Protein AF-A0A920AMY2-F1 (afdb_monomer_lite)

pLDDT: mean 94.65, std 5.07, range [57.0, 98.44]

Secondary structure (DSSP, 8-state):
-EEEEEEEEEE-HHHHHSSS-HHHHHTT--HHHHHHHHTTS-EEEEE-TTSS--TT-EE-HHHHHHHHHHH-TTSSEEE-HHHHHHHHHHT--HHHHHHHHHHHHHH---HHHHHHHHHHHHHHHHHHHHT--GGGGEEEEEEE--GGGSPPEEETTTEEE--HHHHHHHHHHHHHHHHHHHTT-

Radius of gyration: 20.75 Å; chains: 1; bounding box: 58×44×45 Å

Foldseek 3Di:
DDKDQFLDKAFQVCCLPPVVRVLCLQLVHHSVLVVCQQVVQWKAFCFQAPHPDDHRDTDGPVRLVVCCVVQNPPRTDIHGHLVSSLSSQVPDPLVVLLVVLVVCLVPDPDPVVNVSSVVSNVSSVVCVVVVPGRSVSIDSMGDDDDCVVWDWDADPPRDTDGDPSVVVVVVSNVVRVVSCVVVVD

Structure (mmCIF, N/CA/C/O backbone):
data_AF-A0A920AMY2-F1
#
_entry.id   AF-A0A920AMY2-F1
#
loop_
_atom_site.group_PDB
_atom_site.id
_atom_site.type_symbol
_atom_site.label_atom_id
_atom_site.label_alt_id
_atom_site.label_comp_id
_atom_site.label_asym_id
_atom_site.label_entity_id
_atom_site.label_seq_id
_atom_site.pdbx_PDB_ins_code
_atom_site.Cartn_x
_atom_site.Cartn_y
_atom_site.Cartn_z
_atom_site.occupancy
_atom_site.B_iso_or_equiv
_atom_site.auth_seq_id
_atom_site.auth_comp_id
_atom_site.auth_asym_id
_atom_site.auth_atom_id
_atom_site.pdbx_PDB_model_num
ATOM 1 N N . MET A 1 1 ? 7.035 0.157 -25.353 1.00 80.81 1 MET A N 1
ATOM 2 C CA . MET A 1 1 ? 8.044 -0.155 -24.310 1.00 80.81 1 MET A CA 1
ATOM 3 C C . MET A 1 1 ? 7.655 -1.470 -23.649 1.00 80.81 1 MET A C 1
ATOM 5 O O . MET A 1 1 ? 6.469 -1.779 -23.639 1.00 80.81 1 MET A O 1
ATOM 9 N N . GLY A 1 2 ? 8.614 -2.264 -23.168 1.00 93.81 2 GLY A N 1
ATOM 10 C CA . GLY A 1 2 ? 8.305 -3.523 -22.477 1.00 93.81 2 GLY A CA 1
ATOM 11 C C . GLY A 1 2 ? 7.732 -3.280 -21.079 1.00 93.81 2 GLY A C 1
ATOM 12 O O . GLY A 1 2 ? 7.870 -2.184 -20.538 1.00 93.81 2 GLY A O 1
ATOM 13 N N . HIS A 1 3 ? 7.112 -4.295 -20.484 1.00 96.56 3 HIS A N 1
ATOM 14 C CA . HIS A 1 3 ? 6.632 -4.253 -19.102 1.00 96.56 3 HIS A CA 1
ATOM 15 C C . HIS A 1 3 ? 6.754 -5.630 -18.436 1.00 96.56 3 HIS A C 1
ATOM 17 O O . HIS A 1 3 ? 6.912 -6.645 -19.113 1.00 96.56 3 HIS A O 1
ATOM 23 N N . ILE A 1 4 ? 6.693 -5.653 -17.106 1.00 97.12 4 ILE A N 1
ATOM 24 C CA . ILE A 1 4 ? 6.678 -6.857 -16.274 1.00 97.12 4 ILE A CA 1
ATOM 25 C C . ILE A 1 4 ? 5.349 -6.881 -15.522 1.00 97.12 4 ILE A C 1
ATOM 27 O O . ILE A 1 4 ? 5.104 -6.010 -14.690 1.00 97.12 4 ILE A O 1
ATOM 31 N N . ASN A 1 5 ? 4.519 -7.892 -15.786 1.00 97.12 5 ASN A N 1
ATOM 32 C CA . ASN A 1 5 ? 3.320 -8.165 -14.989 1.00 97.12 5 ASN A CA 1
ATOM 33 C C . ASN A 1 5 ? 3.735 -8.784 -13.656 1.00 97.12 5 ASN A C 1
ATOM 35 O O . ASN A 1 5 ? 4.286 -9.898 -13.641 1.00 97.12 5 ASN A O 1
ATOM 39 N N . LEU A 1 6 ? 3.499 -8.058 -12.565 1.00 97.00 6 LEU A N 1
ATOM 40 C CA . LEU A 1 6 ? 3.860 -8.505 -11.228 1.00 97.00 6 LEU A CA 1
ATOM 41 C C . LEU A 1 6 ? 2.922 -9.629 -10.772 1.00 97.00 6 LEU A C 1
ATOM 43 O O . LEU A 1 6 ? 1.747 -9.650 -11.116 1.00 97.00 6 LEU A O 1
ATOM 47 N N . ALA A 1 7 ? 3.469 -10.584 -10.028 1.00 96.50 7 ALA A N 1
ATOM 48 C CA . ALA A 1 7 ? 2.734 -11.706 -9.451 1.00 96.50 7 ALA A CA 1
ATOM 49 C C . ALA A 1 7 ? 1.850 -11.273 -8.274 1.00 96.50 7 ALA A C 1
ATOM 51 O O . ALA A 1 7 ? 0.839 -11.900 -8.001 1.00 96.50 7 ALA A O 1
ATOM 52 N N . THR A 1 8 ? 2.253 -10.203 -7.592 1.00 95.88 8 THR A N 1
ATOM 53 C CA . THR A 1 8 ? 1.520 -9.546 -6.510 1.00 95.88 8 THR A CA 1
ATOM 54 C C . THR A 1 8 ? 1.733 -8.031 -6.643 1.00 95.88 8 THR A C 1
ATOM 56 O O . THR A 1 8 ? 2.790 -7.615 -7.143 1.00 95.88 8 THR A O 1
ATOM 59 N N . PRO A 1 9 ? 0.761 -7.187 -6.262 1.00 97.56 9 PRO A N 1
ATOM 60 C CA . PRO A 1 9 ? 0.934 -5.742 -6.213 1.00 97.56 9 PRO A CA 1
ATOM 61 C C . PRO A 1 9 ? 2.117 -5.319 -5.328 1.00 97.56 9 PRO A C 1
ATOM 63 O O . PRO A 1 9 ? 2.460 -5.976 -4.350 1.00 97.56 9 PRO A O 1
ATOM 66 N N . VAL A 1 10 ? 2.750 -4.190 -5.651 1.00 97.94 10 VAL A N 1
ATOM 67 C CA . VAL A 1 10 ? 3.875 -3.634 -4.884 1.00 97.94 10 VAL A CA 1
ATOM 68 C C . VAL A 1 10 ? 3.685 -2.134 -4.698 1.00 97.94 10 VAL A C 1
ATOM 70 O O . VAL A 1 10 ? 3.481 -1.400 -5.664 1.00 97.94 10 VAL A O 1
ATOM 73 N N . ALA A 1 11 ? 3.794 -1.651 -3.459 1.00 98.19 11 ALA A N 1
ATOM 74 C CA . ALA A 1 11 ? 3.719 -0.223 -3.170 1.00 98.19 11 ALA A CA 1
ATOM 75 C C . ALA A 1 11 ? 4.869 0.542 -3.839 1.00 98.19 11 ALA A C 1
ATOM 77 O O . ALA A 1 11 ? 6.043 0.180 -3.711 1.00 98.19 11 ALA A O 1
ATOM 78 N N . HIS A 1 12 ? 4.552 1.637 -4.527 1.00 98.12 12 HIS A N 1
ATOM 79 C CA . HIS A 1 12 ? 5.583 2.475 -5.117 1.00 98.12 12 HIS A CA 1
ATOM 80 C C . HIS A 1 12 ? 6.339 3.237 -4.018 1.00 98.12 12 HIS A C 1
ATOM 82 O O . HIS A 1 12 ? 5.768 4.036 -3.269 1.00 98.12 12 HIS A O 1
ATOM 88 N N . ILE A 1 13 ? 7.657 3.030 -3.953 1.00 97.44 13 ILE A N 1
ATOM 89 C CA . ILE A 1 13 ? 8.491 3.479 -2.830 1.00 97.44 13 ILE A CA 1
ATOM 90 C C . ILE A 1 13 ? 8.443 4.993 -2.589 1.00 97.44 13 ILE A C 1
ATOM 92 O O . ILE A 1 13 ? 8.472 5.421 -1.439 1.00 97.44 13 ILE A O 1
ATOM 96 N N . TRP A 1 14 ? 8.315 5.814 -3.638 1.00 97.81 14 TRP A N 1
ATOM 97 C CA . TRP A 1 14 ? 8.215 7.271 -3.477 1.00 97.81 14 TRP A CA 1
ATOM 98 C C . TRP A 1 14 ? 6.932 7.695 -2.757 1.00 97.81 14 TRP A C 1
ATOM 100 O O . TRP A 1 14 ? 6.992 8.513 -1.849 1.00 97.81 14 TRP A O 1
ATOM 110 N N . PHE A 1 15 ? 5.779 7.100 -3.070 1.00 97.81 15 PHE A N 1
ATOM 111 C CA . PHE A 1 15 ? 4.534 7.452 -2.381 1.00 97.81 15 PHE A CA 1
ATOM 112 C C . PHE A 1 15 ? 4.493 6.935 -0.940 1.00 97.81 15 PHE A C 1
ATOM 114 O O . PHE A 1 15 ? 3.794 7.515 -0.108 1.00 97.81 15 PHE A O 1
ATOM 121 N N . LEU A 1 16 ? 5.272 5.888 -0.641 1.00 97.12 16 LEU A N 1
ATOM 122 C CA . LEU A 1 16 ? 5.429 5.343 0.702 1.00 97.12 16 LEU A CA 1
ATOM 123 C C . LEU A 1 16 ? 6.401 6.160 1.567 1.00 97.12 16 LEU A C 1
ATOM 125 O O . LEU A 1 16 ? 6.027 6.560 2.664 1.00 97.12 16 LEU A O 1
ATOM 129 N N . LYS A 1 17 ? 7.637 6.386 1.104 1.00 94.38 17 LYS A N 1
ATOM 130 C CA . LYS A 1 17 ? 8.745 6.912 1.926 1.00 94.38 17 LYS A CA 1
ATOM 131 C C . LYS A 1 17 ? 8.933 8.428 1.846 1.00 94.38 17 LYS A C 1
ATOM 133 O O . LYS A 1 17 ? 9.635 8.973 2.695 1.00 94.38 17 LYS A O 1
ATOM 138 N N . SER A 1 18 ? 8.350 9.122 0.863 1.00 93.25 18 SER A N 1
ATOM 139 C CA . SER A 1 18 ? 8.349 10.592 0.875 1.00 93.25 18 SER A CA 1
ATOM 140 C C . SER A 1 18 ? 7.640 11.111 2.127 1.00 93.25 18 SER A C 1
ATOM 142 O O . SER A 1 18 ? 6.703 10.482 2.608 1.00 93.25 18 SER A O 1
ATOM 144 N N . LEU A 1 19 ? 8.085 12.251 2.663 1.00 91.94 19 LEU A N 1
ATOM 145 C CA . LEU A 1 19 ? 7.480 12.873 3.840 1.00 91.94 19 LEU A CA 1
ATOM 146 C C . LEU A 1 19 ? 6.715 14.147 3.437 1.00 91.94 19 LEU A C 1
ATOM 148 O O . LEU A 1 19 ? 7.322 15.047 2.859 1.00 91.94 19 LEU A O 1
ATOM 152 N N . PRO A 1 20 ? 5.410 14.253 3.752 1.00 92.38 20 PRO A N 1
ATOM 153 C CA . PRO A 1 20 ? 4.569 13.204 4.331 1.00 92.38 20 PRO A CA 1
ATOM 154 C C . PRO A 1 20 ? 4.275 12.072 3.327 1.00 92.38 20 PRO A C 1
ATOM 156 O O . PRO A 1 20 ? 4.211 12.301 2.118 1.00 92.38 20 PRO A O 1
ATOM 159 N N . SER A 1 21 ? 4.070 10.856 3.842 1.00 97.38 21 SER A N 1
ATOM 160 C CA . SER A 1 21 ? 3.747 9.682 3.019 1.00 97.38 21 SER A CA 1
ATOM 161 C C . SER A 1 21 ? 2.361 9.840 2.410 1.00 97.38 21 SER A C 1
ATOM 163 O O . SER A 1 21 ? 1.381 9.991 3.142 1.00 97.38 21 SER A O 1
ATOM 165 N N . ARG A 1 22 ? 2.263 9.802 1.076 1.00 97.62 22 ARG A N 1
ATOM 166 C CA . ARG A 1 22 ? 0.979 9.968 0.377 1.00 97.62 22 ARG A CA 1
ATOM 167 C C . ARG A 1 22 ? 0.067 8.769 0.598 1.00 97.62 22 ARG A C 1
ATOM 169 O O . ARG A 1 22 ? -1.123 8.964 0.811 1.00 97.62 22 ARG A O 1
ATOM 176 N N . ILE A 1 23 ? 0.630 7.557 0.617 1.00 98.06 23 ILE A N 1
ATOM 177 C CA . ILE A 1 23 ? -0.133 6.336 0.911 1.00 98.06 23 ILE A CA 1
ATOM 178 C C . ILE A 1 23 ? -0.703 6.419 2.327 1.00 98.06 23 ILE A C 1
ATOM 180 O O . ILE A 1 23 ? -1.911 6.295 2.495 1.00 98.06 23 ILE A O 1
ATOM 184 N N . ALA A 1 24 ? 0.138 6.704 3.328 1.00 97.31 24 ALA A N 1
ATOM 185 C CA . ALA A 1 24 ? -0.310 6.751 4.720 1.00 97.31 24 ALA A CA 1
ATOM 186 C C . ALA A 1 24 ? -1.339 7.862 4.974 1.00 97.31 24 ALA A C 1
ATOM 188 O O . ALA A 1 24 ? -2.314 7.642 5.687 1.00 97.31 24 ALA A O 1
ATOM 189 N N . LEU A 1 25 ? -1.165 9.034 4.349 1.00 96.62 25 LEU A N 1
ATOM 190 C CA . LEU A 1 25 ? -2.165 10.099 4.402 1.00 96.62 25 LEU A CA 1
ATOM 191 C C . LEU A 1 25 ? -3.490 9.678 3.755 1.00 96.62 25 LEU A C 1
ATOM 193 O O . LEU A 1 25 ? -4.539 9.939 4.335 1.00 96.62 25 LEU A O 1
ATOM 197 N N . ALA A 1 26 ? -3.463 9.027 2.589 1.00 96.94 26 ALA A N 1
ATOM 198 C CA . ALA A 1 26 ? -4.678 8.617 1.886 1.00 96.94 26 ALA A CA 1
ATOM 199 C C . ALA A 1 26 ? -5.528 7.649 2.729 1.00 96.94 26 ALA A C 1
ATOM 201 O O . ALA A 1 26 ? -6.721 7.896 2.918 1.00 96.94 26 ALA A O 1
ATOM 202 N N . VAL A 1 27 ? -4.900 6.624 3.319 1.00 95.81 27 VAL A N 1
ATOM 203 C CA . VAL A 1 27 ? -5.583 5.633 4.178 1.00 95.81 27 VAL A CA 1
ATOM 204 C C . VAL A 1 27 ? -5.780 6.089 5.633 1.00 95.81 27 VAL A C 1
ATOM 206 O O . VAL A 1 27 ? -6.282 5.330 6.452 1.00 95.81 27 VAL A O 1
ATOM 209 N N . ASP A 1 28 ? -5.390 7.322 5.961 1.00 94.75 28 ASP A N 1
ATOM 210 C CA . ASP A 1 28 ? -5.441 7.920 7.300 1.00 94.75 28 ASP A CA 1
ATOM 211 C C . ASP A 1 28 ? -4.747 7.114 8.419 1.00 94.75 28 ASP A C 1
ATOM 213 O O . ASP A 1 28 ? -5.222 6.997 9.549 1.00 94.75 28 ASP A O 1
ATOM 217 N N . MET A 1 29 ? -3.544 6.622 8.144 1.00 95.62 29 MET A N 1
ATOM 218 C CA . MET A 1 29 ? -2.733 5.859 9.099 1.00 95.62 29 MET A CA 1
ATOM 219 C C . MET A 1 29 ? -1.370 6.504 9.339 1.00 95.62 29 MET A C 1
ATOM 221 O O . MET A 1 29 ? -0.909 7.362 8.580 1.00 95.62 29 MET A O 1
ATOM 225 N N . LYS A 1 30 ? -0.671 6.081 10.397 1.00 95.50 30 LYS A N 1
ATOM 226 C CA . LYS A 1 30 ? 0.744 6.442 10.552 1.00 95.50 30 LYS A CA 1
ATOM 227 C C . LYS A 1 30 ? 1.583 5.635 9.565 1.00 95.50 30 LYS A C 1
ATOM 229 O O . LYS A 1 30 ? 1.322 4.461 9.332 1.00 95.50 30 LYS A O 1
ATOM 234 N N . LEU A 1 31 ? 2.671 6.229 9.069 1.00 96.38 31 LEU A N 1
ATOM 235 C CA . LEU A 1 31 ? 3.601 5.545 8.158 1.00 96.38 31 LEU A CA 1
ATOM 236 C C . LEU A 1 31 ? 4.081 4.193 8.715 1.00 96.38 31 LEU A C 1
ATOM 238 O O . LEU A 1 31 ? 4.050 3.202 7.999 1.00 96.38 31 LEU A O 1
ATOM 242 N N . LYS A 1 32 ? 4.446 4.136 10.003 1.00 96.94 32 LYS A N 1
ATOM 243 C CA . LYS A 1 32 ? 4.893 2.890 10.652 1.00 96.94 32 LYS A CA 1
ATOM 244 C C . LYS A 1 32 ? 3.823 1.793 10.657 1.00 96.94 32 LYS A C 1
ATOM 246 O O . LYS A 1 32 ? 4.163 0.622 10.584 1.00 96.94 32 LYS A O 1
ATOM 251 N N . GLU A 1 33 ? 2.549 2.160 10.767 1.00 97.44 33 GLU A N 1
ATOM 252 C CA . GLU A 1 33 ? 1.438 1.199 10.757 1.00 97.44 33 GLU A CA 1
ATOM 253 C C . GLU A 1 33 ? 1.243 0.634 9.344 1.00 97.44 33 GLU A C 1
ATOM 255 O O . GLU A 1 33 ? 1.129 -0.574 9.180 1.00 97.44 33 GLU A O 1
ATOM 260 N N . VAL A 1 34 ? 1.321 1.485 8.314 1.00 97.81 34 VAL A N 1
ATOM 261 C CA . VAL A 1 34 ? 1.289 1.046 6.907 1.00 97.81 34 VAL A CA 1
ATOM 262 C C . VAL A 1 34 ? 2.484 0.151 6.571 1.00 97.81 34 VAL A C 1
ATOM 264 O O . VAL A 1 34 ? 2.330 -0.846 5.874 1.00 97.81 34 VAL A O 1
ATOM 267 N N . GLU A 1 35 ? 3.679 0.474 7.072 1.00 97.75 35 GLU A N 1
ATOM 268 C CA . GLU A 1 35 ? 4.875 -0.355 6.880 1.00 97.75 35 GLU A CA 1
ATOM 269 C C . GLU A 1 35 ? 4.711 -1.751 7.482 1.00 97.75 35 GLU A C 1
ATOM 271 O O . GLU A 1 35 ? 5.057 -2.723 6.817 1.00 97.75 35 GLU A O 1
ATOM 276 N N . ARG A 1 36 ? 4.126 -1.868 8.680 1.00 98.00 36 ARG A N 1
ATOM 277 C CA . ARG A 1 36 ? 3.830 -3.169 9.303 1.00 98.00 36 ARG A CA 1
ATOM 278 C C . ARG A 1 36 ? 2.925 -4.036 8.435 1.00 98.00 36 ARG A C 1
ATOM 280 O O . ARG A 1 36 ? 3.191 -5.222 8.278 1.00 98.00 36 ARG A O 1
ATOM 287 N N . VAL A 1 37 ? 1.906 -3.443 7.815 1.00 98.25 37 VAL A N 1
ATOM 288 C CA . VAL A 1 37 ? 1.032 -4.162 6.875 1.00 98.25 37 VAL A CA 1
ATOM 289 C C . VAL A 1 37 ? 1.802 -4.565 5.616 1.00 98.25 37 VAL A C 1
ATOM 291 O O . VAL A 1 37 ? 1.773 -5.725 5.215 1.00 98.25 37 VAL A O 1
ATOM 294 N N . LEU A 1 38 ? 2.543 -3.632 5.006 1.00 97.81 38 LEU A N 1
ATOM 295 C CA . LEU A 1 38 ? 3.295 -3.873 3.767 1.00 97.81 38 LEU A CA 1
ATOM 296 C C . LEU A 1 38 ? 4.419 -4.907 3.916 1.00 97.81 38 LEU A C 1
ATOM 298 O O . LEU A 1 38 ? 4.729 -5.603 2.949 1.00 97.81 38 LEU A O 1
ATOM 302 N N . TYR A 1 39 ? 5.040 -4.989 5.092 1.00 96.88 39 TYR A N 1
ATOM 303 C CA . TYR A 1 39 ? 6.116 -5.932 5.400 1.00 96.88 39 TYR A CA 1
ATOM 304 C C . TYR A 1 39 ? 5.626 -7.233 6.041 1.00 96.88 39 TYR A C 1
ATOM 306 O O . TYR A 1 39 ? 6.450 -8.017 6.501 1.00 96.88 39 TYR A O 1
ATOM 314 N N . PHE A 1 40 ? 4.317 -7.492 5.996 1.00 96.94 40 PHE A N 1
ATOM 315 C CA . PHE A 1 40 ? 3.703 -8.718 6.501 1.00 96.94 40 PHE A CA 1
ATOM 316 C C . PHE A 1 40 ? 3.909 -8.950 8.013 1.00 96.94 40 PHE A C 1
ATOM 318 O O . PHE A 1 40 ? 3.966 -10.089 8.461 1.00 96.94 40 PHE A O 1
ATOM 325 N N . GLU A 1 41 ? 4.009 -7.879 8.808 1.00 97.50 41 GLU A N 1
ATOM 326 C CA . GLU A 1 41 ? 4.091 -7.961 10.277 1.00 97.50 41 GLU A CA 1
ATOM 327 C C . GLU A 1 41 ? 2.706 -7.974 10.939 1.00 97.50 41 GLU A C 1
ATOM 329 O O . GLU A 1 41 ? 2.515 -8.607 11.974 1.00 97.50 41 GLU A O 1
ATOM 334 N N . ASN A 1 42 ? 1.738 -7.256 10.365 1.00 98.31 42 ASN A N 1
ATOM 335 C CA . ASN A 1 42 ? 0.380 -7.160 10.893 1.00 98.31 42 ASN A CA 1
ATOM 336 C C . ASN A 1 42 ? -0.657 -7.228 9.776 1.00 98.31 42 ASN A C 1
ATOM 338 O O . ASN A 1 42 ? -0.463 -6.669 8.697 1.00 98.31 42 ASN A O 1
ATOM 342 N N . PHE A 1 43 ? -1.797 -7.827 10.094 1.00 98.19 43 PHE A N 1
ATOM 343 C CA . PHE A 1 43 ? -3.017 -7.705 9.315 1.00 98.19 43 PHE A CA 1
ATOM 344 C C . PHE A 1 43 ? -3.696 -6.372 9.615 1.00 98.19 43 PHE A C 1
ATOM 346 O O . PHE A 1 43 ? -3.506 -5.781 10.681 1.00 98.19 43 PHE A O 1
ATOM 353 N N . ILE A 1 44 ? -4.508 -5.907 8.676 1.00 97.94 44 ILE A N 1
ATOM 354 C CA . ILE A 1 44 ? -5.343 -4.726 8.829 1.00 97.94 44 ILE A CA 1
ATOM 355 C C . ILE A 1 44 ? -6.797 -5.061 8.547 1.00 97.94 44 ILE A C 1
ATOM 357 O O . ILE A 1 44 ? -7.107 -5.669 7.527 1.00 97.94 44 ILE A O 1
ATOM 361 N N . VAL A 1 45 ? -7.689 -4.634 9.437 1.00 97.00 45 VAL A N 1
ATOM 362 C CA . VAL A 1 45 ? -9.136 -4.760 9.246 1.00 97.00 45 VAL A CA 1
ATOM 363 C C . VAL A 1 45 ? -9.582 -3.800 8.142 1.00 97.00 45 VAL A C 1
ATOM 365 O O . VAL A 1 45 ? -9.507 -2.577 8.302 1.00 97.00 45 VAL A O 1
ATOM 368 N N . ILE A 1 46 ? -10.051 -4.359 7.028 1.00 95.06 46 ILE A N 1
ATOM 369 C CA . ILE A 1 46 ? -10.558 -3.624 5.863 1.00 95.06 46 ILE A CA 1
ATOM 370 C C . ILE A 1 46 ? -12.046 -3.325 6.063 1.00 95.06 46 ILE A C 1
ATOM 372 O O . ILE A 1 46 ? -12.461 -2.165 5.973 1.00 95.06 46 ILE A O 1
ATOM 376 N N . GLU A 1 47 ? -12.821 -4.350 6.426 1.00 93.81 47 GLU A N 1
ATOM 377 C CA . GLU A 1 47 ? -14.247 -4.242 6.735 1.00 93.81 47 GLU A CA 1
ATOM 378 C C . GLU A 1 47 ? -14.548 -4.921 8.076 1.00 93.81 47 GLU A C 1
ATOM 380 O O . GLU A 1 47 ? -14.429 -6.138 8.180 1.00 93.81 47 GLU A O 1
ATOM 385 N N . PRO A 1 48 ? -14.938 -4.168 9.120 1.00 93.12 48 PRO A N 1
ATOM 386 C CA . PRO A 1 48 ? -15.180 -4.743 10.444 1.00 93.12 48 PRO A CA 1
ATOM 387 C C . PRO A 1 48 ? -16.483 -5.554 10.545 1.00 93.12 48 PRO A C 1
ATOM 389 O O . PRO A 1 48 ? -16.678 -6.261 11.531 1.00 93.12 48 PRO A O 1
ATOM 392 N N . GLY A 1 49 ? -17.390 -5.448 9.569 1.00 91.56 49 GLY A N 1
ATOM 393 C CA . GLY A 1 49 ? -18.686 -6.128 9.606 1.00 91.56 49 GLY A CA 1
ATOM 394 C C . GLY A 1 49 ? -19.512 -5.762 10.845 1.00 91.56 49 GLY A C 1
ATOM 395 O O . GLY A 1 49 ? -19.563 -4.600 11.249 1.00 91.56 49 GLY A O 1
ATOM 396 N N . LEU A 1 50 ? -20.156 -6.763 11.451 1.00 87.00 50 LEU A N 1
ATOM 397 C CA . LEU A 1 50 ? -20.937 -6.619 12.692 1.00 87.00 50 LEU A CA 1
ATOM 398 C C . LEU A 1 50 ? -20.110 -6.910 13.958 1.00 87.00 50 LEU A C 1
ATOM 400 O O . LEU A 1 50 ? -20.671 -7.100 15.037 1.00 87.00 50 LEU A O 1
ATOM 404 N N . THR A 1 51 ? -18.783 -6.964 13.834 1.00 91.38 51 THR A N 1
ATOM 405 C CA . THR A 1 51 ? -17.884 -7.235 14.962 1.00 91.38 51 THR A CA 1
ATOM 406 C C . THR A 1 51 ? -17.603 -5.971 15.784 1.00 91.38 51 THR A C 1
ATOM 408 O O . THR A 1 51 ? -17.940 -4.851 15.397 1.00 91.38 51 THR A O 1
ATOM 411 N N . GLY A 1 52 ? -16.938 -6.134 16.933 1.00 91.81 52 GLY A N 1
ATOM 412 C CA . GLY A 1 52 ? -16.422 -5.012 17.729 1.00 91.81 52 GLY A CA 1
ATOM 413 C C . GLY A 1 52 ? -15.153 -4.354 17.162 1.00 91.81 52 GLY A C 1
ATOM 414 O O . GLY A 1 52 ? -14.604 -3.450 17.798 1.00 91.81 52 GLY A O 1
ATOM 415 N N . LEU A 1 53 ? -14.656 -4.814 16.007 1.00 94.56 53 LEU A N 1
ATOM 416 C CA . LEU A 1 53 ? -13.426 -4.320 15.392 1.00 94.56 53 LEU A CA 1
ATOM 417 C C . LEU A 1 53 ? -13.621 -2.942 14.759 1.00 94.56 53 LEU A C 1
ATOM 419 O O . LEU A 1 53 ? -14.714 -2.540 14.363 1.00 94.56 53 LEU A O 1
ATOM 423 N N . LYS A 1 54 ? -12.519 -2.203 14.627 1.00 94.38 54 LYS A N 1
ATOM 424 C CA . LYS A 1 54 ? -12.503 -0.910 13.935 1.00 94.38 54 LYS A CA 1
ATOM 425 C C . LYS A 1 54 ? -11.856 -1.052 12.567 1.00 94.38 54 LYS A C 1
ATOM 427 O O . LYS A 1 54 ? -10.839 -1.724 12.420 1.00 94.38 54 LYS A O 1
ATOM 432 N N . LYS A 1 55 ? -12.393 -0.345 11.571 1.00 92.94 55 LYS A N 1
ATOM 433 C CA . LYS A 1 55 ? -11.710 -0.176 10.282 1.00 92.94 55 LYS A CA 1
ATOM 434 C C . LYS A 1 55 ? -10.301 0.391 10.515 1.00 92.94 55 LYS A C 1
ATOM 436 O O . LYS A 1 55 ? -10.120 1.261 11.368 1.00 92.94 55 LYS A O 1
ATOM 441 N N . ASN A 1 56 ? -9.321 -0.110 9.767 1.00 94.62 56 ASN A N 1
ATOM 442 C CA . ASN A 1 56 ? -7.891 0.196 9.887 1.00 94.62 56 ASN A CA 1
ATOM 443 C C . ASN A 1 56 ? -7.224 -0.274 11.197 1.00 94.62 56 ASN A C 1
ATOM 445 O O . ASN A 1 56 ? -6.083 0.103 11.472 1.00 94.62 56 ASN A O 1
ATOM 449 N N . GLN A 1 57 ? -7.900 -1.085 12.015 1.00 96.31 57 GLN A N 1
ATOM 450 C CA . GLN A 1 57 ? -7.283 -1.707 13.184 1.00 96.31 57 GLN A CA 1
ATOM 451 C C . GLN A 1 57 ? -6.224 -2.718 12.739 1.00 96.31 57 GLN A C 1
ATOM 453 O O . GLN A 1 57 ? -6.478 -3.537 11.858 1.00 96.31 57 GLN A O 1
ATOM 458 N N . LEU A 1 58 ? -5.044 -2.655 13.359 1.00 97.81 58 LEU A N 1
ATOM 459 C CA . LEU A 1 58 ? -4.005 -3.659 13.165 1.00 97.81 58 LEU A CA 1
ATOM 460 C C . LEU A 1 58 ? -4.260 -4.860 14.067 1.00 97.81 58 LEU A C 1
ATOM 462 O O . LEU A 1 58 ? -4.581 -4.679 15.241 1.00 97.81 58 LEU A O 1
ATOM 466 N N . LEU A 1 59 ? -4.064 -6.049 13.509 1.00 97.69 59 LEU A N 1
ATOM 467 C CA . LEU A 1 59 ? -4.118 -7.323 14.213 1.00 97.69 59 LEU A CA 1
ATOM 468 C C . LEU A 1 59 ? -2.798 -8.058 13.977 1.00 97.69 59 LEU A C 1
ATOM 470 O O . LEU A 1 59 ? -2.252 -8.045 12.870 1.00 97.69 59 LEU A O 1
ATOM 474 N N . ASN A 1 60 ? -2.229 -8.661 15.012 1.00 97.50 60 ASN A N 1
ATOM 475 C CA . ASN A 1 60 ? -1.206 -9.687 14.817 1.00 97.50 60 ASN A CA 1
ATOM 476 C C . ASN A 1 60 ? -1.864 -11.034 14.441 1.00 97.50 60 ASN A C 1
ATOM 478 O O . ASN A 1 60 ? -3.088 -11.140 14.369 1.00 97.50 60 ASN A O 1
ATOM 482 N N . GLU A 1 61 ? -1.052 -12.050 14.156 1.00 96.25 61 GLU A N 1
ATOM 483 C CA . GLU A 1 61 ? -1.540 -13.372 13.736 1.00 96.25 61 GLU A CA 1
ATOM 484 C C . GLU A 1 61 ? -2.411 -14.053 14.810 1.00 96.25 61 GLU A C 1
ATOM 486 O O . GLU A 1 61 ? -3.474 -14.582 14.494 1.00 96.25 61 GLU A O 1
ATOM 491 N N . GLU A 1 62 ? -2.017 -13.967 16.085 1.00 97.12 62 GLU A N 1
ATOM 492 C CA . GLU A 1 62 ? -2.766 -14.548 17.210 1.00 97.12 62 GLU A CA 1
ATOM 493 C C . GLU A 1 62 ? -4.117 -13.848 17.433 1.00 97.12 62 GLU A C 1
ATOM 495 O O . GLU A 1 62 ? -5.132 -14.494 17.686 1.00 97.12 62 GLU A O 1
ATOM 500 N N . GLU A 1 63 ? -4.144 -12.519 17.326 1.00 96.62 63 GLU A N 1
ATOM 501 C CA . GLU A 1 63 ? -5.355 -11.709 17.432 1.00 96.62 63 GLU A CA 1
ATOM 502 C C . GLU A 1 63 ? -6.313 -12.018 16.286 1.00 96.62 63 GLU A C 1
ATOM 504 O O . GLU A 1 63 ? -7.504 -12.191 16.535 1.00 96.62 63 GLU A O 1
ATOM 509 N N . LEU A 1 64 ? -5.808 -12.110 15.050 1.00 96.12 64 LEU A N 1
ATOM 510 C CA . LEU A 1 64 ? -6.626 -12.464 13.894 1.00 96.12 64 LEU A CA 1
ATOM 511 C C . LEU A 1 64 ? -7.296 -13.826 14.102 1.00 96.12 64 LEU A C 1
ATOM 513 O O . LEU A 1 64 ? -8.518 -13.900 13.998 1.00 96.12 64 LEU A O 1
ATOM 517 N N . ALA A 1 65 ? -6.519 -14.854 14.460 1.00 96.19 65 ALA A N 1
ATOM 518 C CA . ALA A 1 65 ? -7.039 -16.197 14.717 1.00 96.19 65 ALA A CA 1
ATOM 519 C C . ALA A 1 65 ? -8.111 -16.183 15.814 1.00 96.19 65 ALA A C 1
ATOM 521 O O . ALA A 1 65 ? -9.204 -16.708 15.629 1.00 96.19 65 ALA A O 1
ATOM 522 N N . LYS A 1 66 ? -7.856 -15.475 16.921 1.00 96.25 66 LYS A N 1
ATOM 523 C CA . LYS A 1 66 ? -8.828 -15.335 18.009 1.00 96.25 66 LYS A CA 1
ATOM 524 C C . LYS A 1 66 ? -10.140 -14.692 17.549 1.00 96.25 66 LYS A C 1
ATOM 526 O O . LYS A 1 66 ? -11.211 -15.158 17.926 1.00 96.25 66 LYS A O 1
ATOM 531 N N . TYR A 1 67 ? -10.074 -13.607 16.776 1.00 95.44 67 TYR A N 1
ATOM 532 C CA . TYR A 1 67 ? -11.280 -12.937 16.284 1.00 95.44 67 TYR A CA 1
ATOM 533 C C . TYR A 1 67 ? -12.031 -13.789 15.254 1.00 95.44 67 TYR A C 1
ATOM 535 O O . TYR A 1 67 ? -13.260 -13.761 15.233 1.00 95.44 67 TYR A O 1
ATOM 543 N N . GLN A 1 68 ? -11.321 -14.561 14.431 1.00 94.62 68 GLN A N 1
ATOM 544 C CA . GLN A 1 68 ? -11.931 -15.510 13.498 1.00 94.62 68 GLN A CA 1
ATOM 545 C C . GLN A 1 68 ? -12.610 -16.675 14.229 1.00 94.62 68 GLN A C 1
ATOM 547 O O . GLN A 1 68 ? -13.713 -17.053 13.847 1.00 94.62 68 GLN A O 1
ATOM 552 N N . ASP A 1 69 ? -12.026 -17.179 15.317 1.00 94.81 69 ASP A N 1
ATOM 553 C CA . ASP A 1 69 ? -12.648 -18.206 16.162 1.00 94.81 69 ASP A CA 1
ATOM 554 C C . ASP A 1 69 ? -13.903 -17.681 16.885 1.00 94.81 69 ASP A C 1
ATOM 556 O O . ASP A 1 69 ? -14.885 -18.404 17.049 1.00 94.81 69 ASP A O 1
ATOM 560 N N . GLU A 1 70 ? -13.880 -16.420 17.331 1.00 94.56 70 GLU A N 1
ATOM 561 C CA . GLU A 1 70 ? -14.978 -15.804 18.086 1.00 94.56 70 GLU A CA 1
ATOM 562 C C . GLU A 1 70 ? -16.164 -15.406 17.195 1.00 94.56 70 GLU A C 1
ATOM 564 O O . GLU A 1 70 ? -17.318 -15.649 17.552 1.00 94.56 70 GLU A O 1
ATOM 569 N N . PHE A 1 71 ? -15.891 -14.781 16.048 1.00 92.38 71 PHE A N 1
ATOM 570 C CA . PHE A 1 71 ? -16.922 -14.196 15.185 1.00 92.38 71 PHE A CA 1
ATOM 571 C C . PHE A 1 71 ? -17.188 -15.006 13.910 1.00 92.38 71 PHE A C 1
ATOM 573 O O . PHE A 1 71 ? -18.227 -14.814 13.281 1.00 92.38 71 PHE A O 1
ATOM 580 N N . GLY A 1 72 ? -16.295 -15.928 13.549 1.00 91.06 72 GLY A N 1
ATOM 581 C CA . GLY A 1 72 ? -16.275 -16.619 12.262 1.00 91.06 72 GLY A CA 1
ATOM 582 C C . GLY A 1 72 ? -15.408 -15.892 11.229 1.00 91.06 72 GLY A C 1
ATOM 583 O O . GLY A 1 72 ? -15.326 -14.663 11.216 1.00 91.06 72 GLY A O 1
ATOM 584 N N . GLU A 1 73 ? -14.781 -16.653 10.328 1.00 87.88 73 GLU A N 1
ATOM 585 C CA . GLU A 1 73 ? -13.873 -16.118 9.299 1.00 87.88 73 GLU A CA 1
ATOM 586 C C . GLU A 1 73 ? -14.542 -15.111 8.351 1.00 87.88 73 GLU A C 1
ATOM 588 O O . GLU A 1 73 ? -13.897 -14.166 7.909 1.00 87.88 73 GLU A O 1
ATOM 593 N N . GLU A 1 74 ? -15.836 -15.277 8.063 1.00 90.69 74 GLU A N 1
ATOM 594 C CA . GLU A 1 74 ? -16.585 -14.410 7.141 1.00 90.69 74 GLU A CA 1
ATOM 595 C C . GLU A 1 74 ? -17.222 -13.185 7.824 1.00 90.69 74 GLU A C 1
ATOM 597 O O . GLU A 1 74 ? -17.851 -12.359 7.161 1.00 90.69 74 GLU A O 1
ATOM 602 N N . ALA A 1 75 ? -17.093 -13.041 9.148 1.00 92.69 75 ALA A N 1
ATOM 603 C CA . ALA A 1 75 ? -17.756 -11.960 9.882 1.00 92.69 75 ALA A CA 1
ATOM 604 C C . ALA A 1 75 ? -17.088 -10.589 9.704 1.00 92.69 75 ALA A C 1
ATOM 606 O O . ALA A 1 75 ? -17.726 -9.557 9.937 1.00 92.69 75 ALA A O 1
ATOM 607 N N . PHE A 1 76 ? -15.816 -10.569 9.307 1.00 95.06 76 PHE A N 1
ATOM 608 C CA . PHE A 1 76 ? -15.049 -9.367 8.999 1.00 95.06 76 PHE A CA 1
ATOM 609 C C . PHE A 1 76 ? -13.980 -9.680 7.948 1.00 95.06 76 PHE A C 1
ATOM 611 O O . PHE A 1 76 ? -13.555 -10.820 7.800 1.00 95.06 76 PHE A O 1
ATOM 618 N N . SER A 1 77 ? -13.512 -8.654 7.239 1.00 94.81 77 SER A N 1
ATOM 619 C CA . SER A 1 77 ? -12.401 -8.773 6.294 1.00 94.81 77 SER A CA 1
ATOM 620 C C . SER A 1 77 ? -11.146 -8.131 6.871 1.00 94.81 77 SER A C 1
ATOM 622 O O . SER A 1 77 ? -11.150 -6.954 7.257 1.00 94.81 77 SER A O 1
ATOM 624 N N . ALA A 1 78 ? -10.056 -8.894 6.902 1.00 96.50 78 ALA A N 1
ATOM 625 C CA . ALA A 1 78 ? -8.722 -8.401 7.201 1.00 96.50 78 ALA A CA 1
ATOM 626 C C . ALA A 1 78 ? -7.733 -8.853 6.125 1.00 96.50 78 ALA A C 1
ATOM 628 O O . ALA A 1 78 ? -7.788 -9.981 5.644 1.00 96.50 78 ALA A O 1
ATOM 629 N N . GLY A 1 79 ? -6.812 -7.965 5.759 1.00 96.56 79 GLY A N 1
ATOM 630 C CA . GLY A 1 79 ? -5.808 -8.226 4.732 1.00 96.56 79 GLY A CA 1
ATOM 631 C C . GLY A 1 79 ? -4.394 -7.927 5.211 1.00 96.56 79 GLY A C 1
ATOM 632 O O . GLY A 1 79 ? -4.186 -7.308 6.253 1.00 96.56 79 GLY A O 1
ATOM 633 N N . ILE A 1 80 ? -3.404 -8.338 4.423 1.00 97.62 80 ILE A N 1
ATOM 634 C CA . ILE A 1 80 ? -1.990 -8.048 4.667 1.00 97.62 80 ILE A CA 1
ATOM 635 C C . ILE A 1 80 ? -1.267 -7.688 3.363 1.00 97.62 80 ILE A C 1
ATOM 637 O O . ILE A 1 80 ? -1.764 -7.933 2.262 1.00 97.62 80 ILE A O 1
ATOM 641 N N . GLY A 1 81 ? -0.089 -7.077 3.471 1.00 97.69 81 GLY A N 1
ATOM 642 C CA . GLY A 1 81 ? 0.743 -6.737 2.325 1.00 97.69 81 GLY A CA 1
ATOM 643 C C . GLY A 1 81 ? 0.188 -5.588 1.479 1.00 97.69 81 GLY A C 1
ATOM 644 O O . GLY A 1 81 ? -0.684 -4.816 1.881 1.00 97.69 81 GLY A O 1
ATOM 645 N N . ALA A 1 82 ? 0.734 -5.448 0.271 1.00 97.81 82 ALA A N 1
ATOM 646 C CA . ALA A 1 82 ? 0.328 -4.398 -0.662 1.00 97.81 82 ALA A CA 1
ATOM 647 C C . ALA A 1 82 ? -1.072 -4.619 -1.258 1.00 97.81 82 ALA A C 1
ATOM 649 O O . ALA A 1 82 ? -1.672 -3.658 -1.735 1.00 97.81 82 ALA A O 1
ATOM 650 N N . GLU A 1 83 ? -1.595 -5.846 -1.219 1.00 97.19 83 GLU A N 1
ATOM 651 C CA . GLU A 1 83 ? -2.954 -6.180 -1.666 1.00 97.19 83 GLU A CA 1
ATOM 652 C C . GLU A 1 83 ? -4.005 -5.534 -0.767 1.00 97.19 83 GLU A C 1
ATOM 654 O O . GLU A 1 83 ? -4.884 -4.838 -1.272 1.00 97.19 83 GLU A O 1
ATOM 659 N N . ALA A 1 84 ? -3.838 -5.634 0.554 1.00 97.69 84 ALA A N 1
ATOM 660 C CA . ALA A 1 84 ? -4.719 -4.967 1.507 1.00 97.69 84 ALA A CA 1
ATOM 661 C C . ALA A 1 84 ? -4.707 -3.444 1.330 1.00 97.69 84 ALA A C 1
ATOM 663 O O . ALA A 1 84 ? -5.753 -2.809 1.237 1.00 97.69 84 ALA A O 1
ATOM 664 N N . VAL A 1 85 ? -3.519 -2.844 1.202 1.00 98.06 85 VAL A N 1
ATOM 665 C CA . VAL A 1 85 ? -3.401 -1.392 0.982 1.00 98.06 85 VAL A CA 1
ATOM 666 C C . VAL A 1 85 ? -4.033 -0.980 -0.354 1.00 98.06 85 VAL A C 1
ATOM 668 O O . VAL A 1 85 ? -4.671 0.069 -0.432 1.00 98.06 85 VAL A O 1
ATOM 671 N N . LEU A 1 86 ? -3.890 -1.793 -1.405 1.00 98.31 86 LEU A N 1
ATOM 672 C CA . LEU A 1 86 ? -4.539 -1.560 -2.696 1.00 98.31 86 LEU A CA 1
ATOM 673 C C . LEU A 1 86 ? -6.067 -1.574 -2.568 1.00 98.31 86 LEU A C 1
ATOM 675 O O . LEU A 1 86 ? -6.725 -0.694 -3.119 1.00 98.31 86 LEU A O 1
ATOM 679 N N . GLU A 1 87 ? -6.625 -2.554 -1.862 1.00 97.38 87 GLU A N 1
ATOM 680 C CA . GLU A 1 87 ? -8.064 -2.672 -1.621 1.00 97.38 87 GLU A CA 1
ATOM 681 C C . GLU A 1 87 ? -8.601 -1.478 -0.829 1.00 97.38 87 GLU A C 1
ATOM 683 O O . GLU A 1 87 ? -9.561 -0.833 -1.252 1.00 97.38 87 GLU A O 1
ATOM 688 N N . MET A 1 88 ? -7.908 -1.096 0.245 1.00 96.88 88 MET A N 1
ATOM 689 C CA . MET A 1 88 ? -8.248 0.091 1.024 1.00 96.88 88 MET A CA 1
ATOM 690 C C . MET A 1 88 ? -8.282 1.344 0.149 1.00 96.88 88 MET A C 1
ATOM 692 O O . MET A 1 88 ? -9.254 2.093 0.210 1.00 96.88 88 MET A O 1
ATOM 696 N N . LEU A 1 89 ? -7.263 1.558 -0.690 1.00 97.44 89 LEU A N 1
ATOM 697 C CA . LEU A 1 89 ? -7.196 2.713 -1.591 1.00 97.44 89 LEU A CA 1
ATOM 698 C C . LEU A 1 89 ? -8.311 2.700 -2.645 1.00 97.44 89 LEU A C 1
ATOM 700 O O . LEU A 1 89 ? -8.868 3.757 -2.925 1.00 97.44 89 LEU A O 1
ATOM 704 N N . LYS A 1 90 ? -8.667 1.530 -3.190 1.00 97.06 90 LYS A N 1
ATOM 705 C CA . LYS A 1 90 ? -9.797 1.382 -4.125 1.00 97.06 90 LYS A CA 1
ATOM 706 C C . LYS A 1 90 ? -11.148 1.653 -3.465 1.00 97.06 90 LYS A C 1
ATOM 708 O O . LYS A 1 90 ? -12.053 2.144 -4.130 1.00 97.06 90 LYS A O 1
ATOM 713 N N . SER A 1 91 ? -11.288 1.325 -2.180 1.00 94.62 91 SER A N 1
ATOM 714 C CA . SER A 1 91 ? -12.525 1.534 -1.415 1.00 94.62 91 SER A CA 1
ATOM 715 C C . SER A 1 91 ? -12.764 2.996 -1.007 1.00 94.62 91 SER A C 1
ATOM 717 O O . SER A 1 91 ? -13.799 3.307 -0.419 1.00 94.62 91 SER A O 1
ATOM 719 N N . LEU A 1 92 ? -11.811 3.900 -1.272 1.00 95.19 92 LEU A N 1
ATOM 720 C CA . LEU A 1 92 ? -11.930 5.309 -0.904 1.00 95.19 92 LEU A CA 1
ATOM 721 C C . LEU A 1 92 ? -12.910 6.048 -1.822 1.00 95.19 92 LEU A C 1
ATOM 723 O O . LEU A 1 92 ? -12.617 6.314 -2.987 1.00 95.19 92 LEU A O 1
ATOM 727 N N . ASP A 1 93 ? -14.027 6.490 -1.250 1.00 96.62 93 ASP A N 1
ATOM 728 C CA . ASP A 1 93 ? -14.868 7.523 -1.852 1.00 96.62 93 ASP A CA 1
ATOM 729 C C . ASP A 1 93 ? -14.258 8.905 -1.570 1.00 96.62 93 ASP A C 1
ATOM 731 O O . ASP A 1 93 ? -14.390 9.465 -0.479 1.00 96.62 93 ASP A O 1
ATOM 735 N N . LEU A 1 94 ? -13.566 9.457 -2.568 1.00 97.69 94 LEU A N 1
ATOM 736 C CA . LEU A 1 94 ? -12.875 10.744 -2.458 1.00 97.69 94 LEU A CA 1
ATOM 737 C C . LEU A 1 94 ? -13.823 11.907 -2.136 1.00 97.69 94 LEU A C 1
ATOM 739 O O . LEU A 1 94 ? -13.458 12.816 -1.390 1.00 97.69 94 LEU A O 1
ATOM 743 N N . GLU A 1 95 ? -15.035 11.889 -2.684 1.00 97.56 95 GLU A N 1
ATOM 744 C CA . GLU A 1 95 ? -16.018 12.958 -2.510 1.00 97.56 95 GLU A CA 1
ATOM 745 C C . GLU A 1 95 ? -16.626 12.933 -1.104 1.00 97.56 95 GLU A C 1
ATOM 747 O O . GLU A 1 95 ? -16.784 13.982 -0.466 1.00 97.56 95 GLU A O 1
ATOM 752 N N . LEU A 1 96 ? -16.913 11.736 -0.589 1.00 97.38 96 LEU A N 1
ATOM 753 C CA . LEU A 1 96 ? -17.340 11.544 0.794 1.00 97.38 96 LEU A CA 1
ATOM 754 C C . LEU A 1 96 ? -16.229 11.927 1.780 1.00 97.38 96 LEU A C 1
ATOM 756 O O . LEU A 1 96 ? -16.470 12.691 2.716 1.00 97.38 96 LEU A O 1
ATOM 760 N N . GLU A 1 97 ? -15.000 11.470 1.541 1.00 96.75 97 GLU A N 1
ATOM 761 C CA . GLU A 1 97 ? -13.851 11.780 2.394 1.00 96.75 97 GLU A CA 1
ATOM 762 C C . GLU A 1 97 ? -13.545 13.280 2.435 1.00 96.75 97 GLU A C 1
ATOM 764 O O . GLU A 1 97 ? -13.285 13.824 3.511 1.00 96.75 97 GLU A O 1
ATOM 769 N N . ARG A 1 98 ? -13.652 13.985 1.299 1.00 98.00 98 ARG A N 1
ATOM 770 C CA . ARG A 1 98 ? -13.526 15.449 1.250 1.00 98.00 98 ARG A CA 1
ATOM 771 C C . ARG A 1 98 ? -14.535 16.119 2.184 1.00 98.00 98 ARG A C 1
ATOM 773 O O . ARG A 1 98 ? -14.154 16.971 2.987 1.00 98.00 98 ARG A O 1
ATOM 780 N N . LYS A 1 99 ? -15.814 15.731 2.110 1.00 98.06 99 LYS A N 1
ATOM 781 C CA . LYS A 1 99 ? -16.879 16.288 2.966 1.00 98.06 99 LYS A CA 1
ATOM 782 C C . LYS A 1 99 ? -16.615 16.011 4.446 1.00 98.06 99 LYS A C 1
ATOM 784 O O . LYS A 1 99 ? -16.692 16.936 5.254 1.00 98.06 99 LYS A O 1
ATOM 789 N N . ASN A 1 100 ? -16.255 14.773 4.784 1.00 97.06 100 ASN A N 1
ATOM 790 C CA . ASN A 1 100 ? -15.959 14.363 6.157 1.00 97.06 100 ASN A CA 1
ATOM 791 C C . ASN A 1 100 ? -14.793 15.168 6.746 1.00 97.06 100 ASN A C 1
ATOM 793 O O . ASN A 1 100 ? -14.889 15.670 7.865 1.00 97.06 100 ASN A O 1
ATOM 797 N N . LEU A 1 101 ? -13.718 15.353 5.975 1.00 97.25 101 LEU A N 1
ATOM 798 C CA . LEU A 1 101 ? -12.550 16.125 6.397 1.00 97.25 101 LEU A CA 1
ATOM 799 C C . LEU A 1 101 ? -12.875 17.604 6.622 1.00 97.25 101 LEU A C 1
ATOM 801 O O . LEU A 1 101 ? -12.439 18.170 7.623 1.00 97.25 101 LEU A O 1
ATOM 805 N N . VAL A 1 102 ? -13.659 18.228 5.738 1.00 97.38 102 VAL A N 1
ATOM 806 C CA . VAL A 1 102 ? -14.070 19.634 5.899 1.00 97.38 102 VAL A CA 1
ATOM 807 C C . VAL A 1 102 ? -14.880 19.834 7.183 1.00 97.38 102 VAL A C 1
ATOM 809 O O . VAL A 1 102 ? -14.655 20.815 7.893 1.00 97.38 102 VAL A O 1
ATOM 812 N N . SER A 1 103 ? -15.797 18.918 7.506 1.00 97.12 103 SER A N 1
ATOM 813 C CA . SER A 1 103 ? -16.552 18.962 8.766 1.00 97.12 103 SER A CA 1
ATOM 814 C C . SER A 1 103 ? -15.643 18.730 9.976 1.00 97.12 103 SER A C 1
ATOM 816 O O . SER A 1 103 ? -15.655 19.525 10.913 1.00 97.12 103 SER A O 1
ATOM 818 N N . TYR A 1 104 ? -14.776 17.715 9.918 1.00 96.25 104 TYR A N 1
ATOM 819 C CA . TYR A 1 104 ? -13.841 17.384 10.997 1.00 96.25 104 TYR A CA 1
ATOM 820 C C . TYR A 1 104 ? -12.902 18.544 11.353 1.00 96.25 104 TYR A C 1
ATOM 822 O O . TYR A 1 104 ? -12.674 18.820 12.530 1.00 96.25 104 TYR A O 1
ATOM 830 N N . ILE A 1 105 ? -12.381 19.257 10.349 1.00 96.56 105 ILE A N 1
ATOM 831 C CA . ILE A 1 105 ? -11.494 20.414 10.548 1.00 96.56 105 ILE A CA 1
ATOM 832 C C . ILE A 1 105 ? -12.210 21.552 11.292 1.00 96.56 105 ILE A C 1
ATOM 834 O O . ILE A 1 105 ? -11.584 22.232 12.097 1.00 96.56 105 ILE A O 1
ATOM 838 N N . LYS A 1 106 ? -13.516 21.751 11.073 1.00 95.12 106 LYS A N 1
ATOM 839 C CA . LYS A 1 106 ? -14.292 22.794 11.770 1.00 95.12 106 LYS A CA 1
ATOM 840 C C . LYS A 1 106 ? -14.564 22.456 13.237 1.00 95.12 106 LYS A C 1
ATOM 842 O O . LYS A 1 106 ? -14.704 23.362 14.052 1.00 95.12 106 LYS A O 1
ATOM 847 N N . GLU A 1 107 ? -14.684 21.171 13.558 1.00 95.56 107 GLU A N 1
ATOM 848 C CA . GLU A 1 107 ? -15.068 20.694 14.892 1.00 95.56 107 GLU A CA 1
ATOM 849 C C . GLU A 1 107 ? -13.869 20.374 15.791 1.00 95.56 107 GLU A C 1
ATOM 851 O O . GLU A 1 107 ? -13.958 20.465 17.020 1.00 95.56 107 GLU A O 1
ATOM 856 N N . THR A 1 108 ? -12.741 19.971 15.199 1.00 94.00 108 THR A N 1
ATOM 857 C CA . THR A 1 108 ? -11.572 19.541 15.964 1.00 94.00 108 THR A CA 1
ATOM 858 C C . THR A 1 108 ? -10.980 20.691 16.778 1.00 94.00 108 THR A C 1
ATOM 860 O O . THR A 1 108 ? -10.717 21.781 16.285 1.00 94.00 108 THR A O 1
ATOM 863 N N . LYS A 1 109 ? -10.714 20.426 18.060 1.00 93.81 109 LYS A N 1
ATOM 864 C CA . LYS A 1 109 ? -10.010 21.357 18.961 1.00 93.81 109 LYS A CA 1
ATOM 865 C C . LYS A 1 109 ? -8.501 21.097 19.010 1.00 93.81 109 LYS A C 1
ATOM 867 O O . LYS A 1 109 ? -7.758 21.846 19.639 1.00 93.81 109 LYS A O 1
ATOM 872 N N . SER A 1 110 ? -8.043 19.999 18.403 1.00 96.06 110 SER A N 1
ATOM 873 C CA . SER A 1 110 ? -6.639 19.588 18.415 1.00 96.06 110 SER A CA 1
ATOM 874 C C . SER A 1 110 ? -5.916 20.142 17.197 1.00 96.06 110 SER A C 1
ATOM 876 O O . SER A 1 110 ? -6.119 19.655 16.086 1.00 96.06 110 SER A O 1
ATOM 878 N N . LYS A 1 111 ? -4.995 21.082 17.429 1.00 94.12 111 LYS A N 1
ATOM 879 C CA . LYS A 1 111 ? -4.155 21.683 16.382 1.00 94.12 111 LYS A CA 1
ATOM 880 C C . LYS A 1 111 ? -3.354 20.641 15.588 1.00 94.12 111 LYS A C 1
ATOM 882 O O . LYS A 1 111 ? -3.170 20.780 14.385 1.00 94.12 111 LYS A O 1
ATOM 887 N N . VAL A 1 112 ? -2.901 19.572 16.250 1.00 92.81 112 VAL A N 1
ATOM 888 C CA . VAL A 1 112 ? -2.145 18.484 15.603 1.00 92.81 112 VAL A CA 1
ATOM 889 C C . VAL A 1 112 ? -3.032 17.697 14.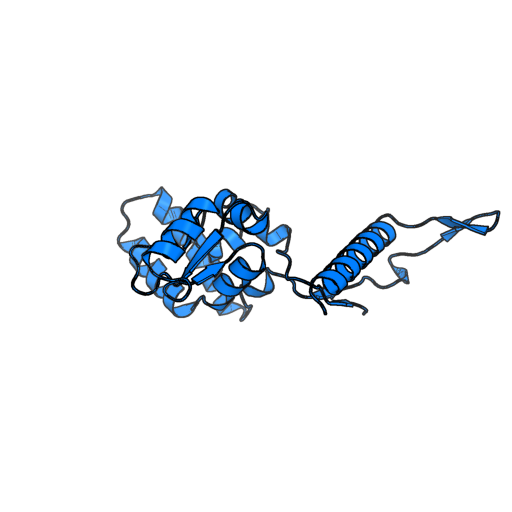637 1.00 92.81 112 VAL A C 1
ATOM 891 O O . VAL A 1 112 ? -2.626 17.411 13.509 1.00 92.81 112 VAL A O 1
ATOM 894 N N . ASN A 1 113 ? -4.252 17.360 15.062 1.00 92.44 113 ASN A N 1
ATOM 895 C CA . ASN A 1 113 ? -5.189 16.623 14.215 1.00 92.44 113 ASN A CA 1
ATOM 896 C C . ASN A 1 113 ? -5.728 17.502 13.084 1.00 92.44 113 ASN A C 1
ATOM 898 O O . ASN A 1 113 ? -5.892 17.015 11.970 1.00 92.44 113 ASN A O 1
ATOM 902 N N . GLU A 1 114 ? -5.948 18.788 13.355 1.00 95.38 114 GLU A N 1
ATOM 903 C CA . GLU A 1 114 ? -6.326 19.788 12.359 1.00 95.38 114 GLU A CA 1
ATOM 904 C C . GLU A 1 114 ? -5.270 19.891 11.248 1.00 95.38 114 GLU A C 1
ATOM 906 O O . GLU A 1 114 ? -5.589 19.734 10.072 1.00 95.38 114 GLU A O 1
ATOM 911 N N . GLU A 1 115 ? -3.989 20.049 11.602 1.00 94.75 115 GLU A N 1
ATOM 912 C CA . GLU A 1 115 ? -2.901 20.148 10.623 1.00 94.75 115 GLU A CA 1
ATOM 913 C C . GLU A 1 115 ? -2.786 18.880 9.760 1.00 94.75 115 GLU A C 1
ATOM 915 O O . GLU A 1 115 ? -2.583 18.953 8.541 1.00 94.75 115 GLU A O 1
ATOM 920 N N . ARG A 1 116 ? -2.939 17.701 10.375 1.00 94.06 116 ARG A N 1
ATOM 921 C CA . ARG A 1 116 ? -2.946 16.421 9.657 1.00 94.06 116 ARG A CA 1
ATOM 922 C C . ARG A 1 116 ? -4.146 16.318 8.712 1.00 94.06 116 ARG A C 1
ATOM 924 O O . ARG A 1 116 ? -3.961 15.933 7.556 1.00 94.06 116 ARG A O 1
ATOM 931 N N . ALA A 1 117 ? -5.338 16.693 9.173 1.00 96.31 117 ALA A N 1
ATOM 932 C CA . ALA A 1 117 ? -6.557 16.673 8.374 1.00 96.31 117 ALA A CA 1
ATOM 933 C C . ALA A 1 117 ? -6.473 17.639 7.183 1.00 96.31 117 ALA A C 1
ATOM 935 O O . ALA A 1 117 ? -6.836 17.255 6.077 1.00 96.31 117 ALA A O 1
ATOM 936 N N . ILE A 1 118 ? -5.896 18.833 7.358 1.00 97.12 118 ILE A N 1
ATOM 937 C CA . ILE A 1 118 ? -5.655 19.790 6.265 1.00 97.12 118 ILE A CA 1
ATOM 938 C C . ILE A 1 118 ? -4.715 19.196 5.206 1.00 97.12 118 ILE A C 1
ATOM 940 O O . ILE A 1 118 ? -4.970 19.320 4.008 1.00 97.12 118 ILE A O 1
ATOM 944 N N . LYS A 1 119 ? -3.624 18.534 5.617 1.00 96.94 119 LYS A N 1
ATOM 945 C CA . LYS A 1 119 ? -2.696 17.878 4.674 1.00 96.94 119 LYS A CA 1
ATOM 946 C C . LYS A 1 119 ? -3.378 16.748 3.903 1.00 96.94 119 LYS A C 1
ATOM 948 O O . LYS A 1 119 ? -3.140 16.608 2.705 1.00 96.94 119 LYS A O 1
ATOM 953 N N . ARG A 1 120 ? -4.224 15.964 4.577 1.00 97.31 120 ARG A N 1
ATOM 954 C CA . ARG A 1 120 ? -5.006 14.898 3.945 1.00 97.31 120 ARG A CA 1
ATOM 955 C C . ARG A 1 120 ? -6.052 15.463 2.983 1.00 97.31 120 ARG A C 1
ATOM 957 O O . ARG A 1 120 ? -6.121 14.992 1.857 1.00 97.31 120 ARG A O 1
ATOM 964 N N . LEU A 1 121 ? -6.786 16.505 3.376 1.00 98.12 121 LEU A N 1
ATOM 965 C CA . LEU A 1 121 ? -7.783 17.169 2.532 1.00 98.12 121 LEU A CA 1
ATOM 966 C C . LEU A 1 121 ? -7.164 17.652 1.218 1.00 98.12 121 LEU A C 1
ATOM 968 O O . LEU A 1 121 ? -7.656 17.289 0.156 1.00 98.12 121 LEU A O 1
ATOM 972 N N . LYS A 1 122 ? -6.017 18.339 1.283 1.00 98.00 122 LYS A N 1
ATOM 973 C CA . LYS A 1 122 ? -5.281 18.783 0.086 1.00 98.00 122 LYS A CA 1
ATOM 974 C C . LYS A 1 122 ? -4.895 17.631 -0.846 1.00 98.00 122 LYS A C 1
ATOM 976 O O . LYS A 1 122 ? -4.909 17.786 -2.063 1.00 98.00 122 LYS A O 1
ATOM 981 N N . LEU A 1 123 ? -4.519 16.478 -0.288 1.00 97.69 123 LEU A N 1
ATOM 982 C CA . LEU A 1 123 ? -4.197 15.292 -1.083 1.00 97.69 123 LEU A CA 1
ATOM 983 C C . LEU A 1 123 ? -5.446 14.738 -1.786 1.00 97.69 123 LEU A C 1
ATOM 985 O O . LEU A 1 123 ? -5.378 14.422 -2.970 1.00 97.69 123 LEU A O 1
ATOM 989 N N . ILE A 1 124 ? -6.570 14.637 -1.070 1.00 98.19 124 ILE A N 1
ATOM 990 C CA . ILE A 1 124 ? -7.848 14.159 -1.617 1.00 98.19 124 ILE A CA 1
ATOM 991 C C . ILE A 1 124 ? -8.358 15.099 -2.715 1.00 98.19 124 ILE A C 1
ATOM 993 O O . ILE A 1 124 ? -8.715 14.633 -3.794 1.00 98.19 124 ILE A O 1
ATOM 997 N N . GLU A 1 125 ? -8.322 16.412 -2.486 1.00 98.00 125 GLU A N 1
ATOM 998 C CA . GLU A 1 125 ? -8.688 17.422 -3.487 1.00 98.00 125 GLU A CA 1
ATOM 999 C C . GLU A 1 125 ? -7.824 17.303 -4.745 1.00 98.00 125 GLU A C 1
ATOM 1001 O O . GLU A 1 125 ? -8.360 17.263 -5.848 1.00 98.00 125 GLU A O 1
ATOM 1006 N N . SER A 1 126 ? -6.509 17.114 -4.596 1.00 97.94 126 SER A N 1
ATOM 1007 C CA . SER A 1 126 ? -5.611 16.914 -5.738 1.00 97.94 126 SER A CA 1
ATOM 1008 C C . SER A 1 126 ? -5.964 15.671 -6.568 1.00 97.94 126 SER A C 1
ATOM 1010 O O . SER A 1 126 ? -5.875 15.719 -7.797 1.00 97.94 126 SER A O 1
ATOM 1012 N N . PHE A 1 127 ? -6.386 14.566 -5.943 1.00 98.19 127 PHE A N 1
ATOM 1013 C CA . PHE A 1 127 ? -6.862 13.392 -6.685 1.00 98.19 127 PHE A CA 1
ATOM 1014 C C . PHE A 1 127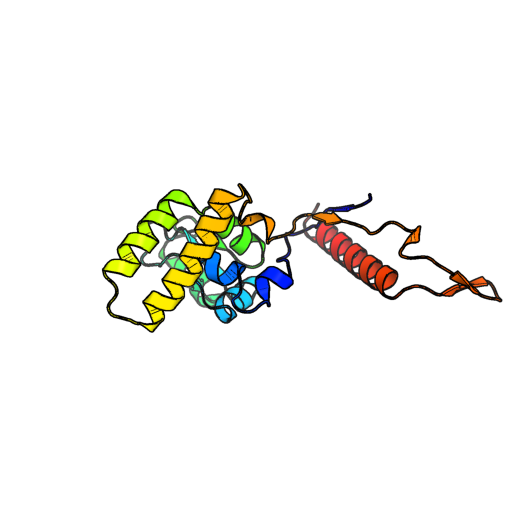 ? -8.150 13.689 -7.459 1.00 98.19 127 PHE A C 1
ATOM 1016 O O . PHE A 1 127 ? -8.243 13.336 -8.634 1.00 98.19 127 PHE A O 1
ATOM 1023 N N . ILE A 1 128 ? -9.103 14.383 -6.831 1.00 97.88 128 ILE A N 1
ATOM 1024 C CA . ILE A 1 128 ? -10.372 14.773 -7.463 1.00 97.88 128 ILE A CA 1
ATOM 1025 C C . ILE A 1 128 ? -10.117 15.690 -8.667 1.00 97.88 128 ILE A C 1
ATOM 1027 O O . ILE A 1 128 ? -10.618 15.426 -9.757 1.00 97.88 128 ILE A O 1
ATOM 1031 N N . GLU A 1 129 ? -9.302 16.731 -8.494 1.00 98.06 129 GLU A N 1
ATOM 1032 C CA . GLU A 1 129 ? -9.001 17.722 -9.535 1.00 98.06 129 GLU A CA 1
ATOM 1033 C C . GLU A 1 129 ? -8.291 17.113 -10.747 1.00 98.06 129 GLU A C 1
ATOM 1035 O O . GLU A 1 129 ? -8.559 17.483 -11.889 1.00 98.06 129 GLU A O 1
ATOM 1040 N N . THR A 1 130 ? -7.373 16.175 -10.510 1.00 97.75 130 THR A N 1
ATOM 1041 C CA . THR A 1 130 ? -6.566 15.561 -11.574 1.00 97.75 130 THR A CA 1
ATOM 1042 C C . THR A 1 130 ? -7.217 14.326 -12.198 1.00 97.75 130 THR A C 1
ATOM 1044 O O . THR A 1 130 ? -6.717 13.821 -13.206 1.00 97.75 130 THR A O 1
ATOM 1047 N N . GLY A 1 131 ? -8.288 13.799 -11.594 1.00 96.56 131 GLY A N 1
ATOM 1048 C CA . GLY A 1 131 ? -8.907 12.526 -11.972 1.00 96.56 131 GLY A CA 1
ATOM 1049 C C . GLY A 1 131 ? -7.998 11.305 -11.768 1.00 96.56 131 GLY A C 1
ATOM 1050 O O . GLY A 1 131 ? -8.283 10.225 -12.290 1.00 96.56 131 GLY A O 1
ATOM 1051 N N . GLN A 1 132 ? -6.881 11.469 -11.054 1.00 97.12 132 GLN A N 1
ATOM 1052 C CA . GLN A 1 132 ? -5.947 10.389 -10.747 1.00 97.12 132 GLN A CA 1
ATOM 1053 C C . GLN A 1 132 ? -6.532 9.500 -9.656 1.00 97.12 132 GLN A C 1
ATOM 1055 O O . GLN A 1 132 ? -7.176 9.975 -8.721 1.00 97.12 132 GLN A O 1
ATOM 1060 N N . LYS A 1 133 ? -6.261 8.200 -9.746 1.00 97.75 133 LYS A N 1
ATOM 1061 C CA . LYS A 1 133 ? -6.799 7.237 -8.790 1.00 97.75 133 LYS A CA 1
ATOM 1062 C C . LYS A 1 133 ? -5.790 6.925 -7.674 1.00 97.75 133 LYS A C 1
ATOM 1064 O O . LYS A 1 133 ? -4.634 6.632 -7.999 1.00 97.75 133 LYS A O 1
ATOM 1069 N N . PRO A 1 134 ? -6.174 6.959 -6.381 1.00 98.06 134 PRO A N 1
ATOM 1070 C CA . PRO A 1 134 ? -5.254 6.691 -5.271 1.00 98.06 134 PRO A CA 1
ATOM 1071 C C . PRO A 1 134 ? -4.564 5.328 -5.366 1.00 98.06 134 PRO A C 1
ATOM 1073 O O . PRO A 1 134 ? -3.382 5.202 -5.043 1.00 98.06 134 PRO A O 1
ATOM 1076 N N . GLU A 1 135 ? -5.273 4.311 -5.855 1.00 98.06 135 GLU A N 1
ATOM 1077 C CA . GLU A 1 135 ? -4.760 2.951 -5.991 1.00 98.06 135 GLU A CA 1
ATOM 1078 C C . GLU A 1 135 ? -3.596 2.827 -6.985 1.00 98.06 135 GLU A C 1
ATOM 1080 O O . GLU A 1 135 ? -2.828 1.873 -6.899 1.00 98.06 135 GLU A O 1
ATOM 1085 N N . TRP A 1 136 ? -3.384 3.807 -7.876 1.00 97.94 136 TRP A N 1
ATOM 1086 C CA . TRP A 1 136 ? -2.231 3.831 -8.789 1.00 97.94 136 TRP A CA 1
ATOM 1087 C C . TRP A 1 136 ? -0.891 4.017 -8.069 1.00 97.94 136 TRP A C 1
ATOM 1089 O O . TRP A 1 136 ? 0.166 3.787 -8.655 1.00 97.94 136 TRP A O 1
ATOM 1099 N N . MET A 1 137 ? -0.911 4.387 -6.784 1.00 98.12 137 MET A N 1
ATOM 1100 C CA . MET A 1 137 ? 0.286 4.373 -5.940 1.00 98.12 137 MET A CA 1
ATOM 1101 C C . MET A 1 137 ? 0.788 2.950 -5.636 1.00 98.12 137 MET A C 1
ATOM 1103 O O . MET A 1 137 ? 1.927 2.788 -5.188 1.00 98.12 137 MET A O 1
ATOM 1107 N N . ILE A 1 138 ? -0.032 1.924 -5.888 1.00 98.44 138 ILE A N 1
ATOM 1108 C CA . ILE A 1 138 ? 0.340 0.514 -5.812 1.00 98.44 138 ILE A CA 1
ATOM 1109 C C . ILE A 1 138 ? 0.459 -0.038 -7.237 1.00 98.44 138 ILE A C 1
ATOM 1111 O O . ILE A 1 138 ? -0.490 -0.041 -8.017 1.00 98.44 138 ILE A O 1
ATOM 1115 N N . MET A 1 139 ? 1.648 -0.515 -7.594 1.00 98.12 139 MET A N 1
ATOM 1116 C CA . MET A 1 139 ? 1.934 -1.022 -8.932 1.00 98.12 139 MET A CA 1
ATOM 1117 C C . MET A 1 139 ? 1.544 -2.492 -9.053 1.00 98.12 139 MET A C 1
ATOM 1119 O O . MET A 1 139 ? 1.974 -3.319 -8.255 1.00 98.12 139 MET A O 1
ATOM 1123 N N . THR A 1 140 ? 0.818 -2.836 -10.111 1.00 97.25 140 THR A N 1
ATOM 1124 C CA . THR A 1 140 ? 0.583 -4.226 -10.548 1.00 97.25 140 THR A CA 1
ATOM 1125 C C . THR A 1 140 ? 1.439 -4.603 -11.761 1.00 97.25 140 THR A C 1
ATOM 1127 O O . THR A 1 140 ? 1.626 -5.777 -12.079 1.00 97.25 140 THR A O 1
ATOM 1130 N N . VAL A 1 141 ? 2.009 -3.600 -12.431 1.00 96.94 141 VAL A N 1
ATOM 1131 C CA . VAL A 1 141 ? 2.868 -3.738 -13.607 1.00 96.94 141 VAL A CA 1
ATOM 1132 C C . VAL A 1 141 ? 4.035 -2.763 -13.480 1.00 96.94 141 VAL A C 1
ATOM 1134 O O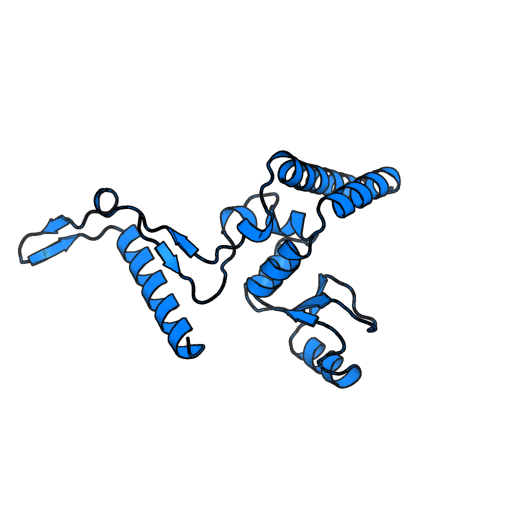 . VAL A 1 141 ? 3.853 -1.634 -13.029 1.00 96.94 141 VAL A O 1
ATOM 1137 N N . VAL A 1 142 ? 5.233 -3.182 -13.896 1.00 96.62 142 VAL A N 1
ATOM 1138 C CA . VAL A 1 142 ? 6.436 -2.331 -13.905 1.00 96.62 142 VAL A CA 1
ATOM 1139 C C . VAL A 1 142 ? 6.928 -2.131 -15.339 1.00 96.62 142 VAL A C 1
ATOM 1141 O O . VAL A 1 142 ? 7.208 -3.123 -16.020 1.00 96.62 142 VAL A O 1
ATOM 1144 N N . PRO A 1 143 ? 7.076 -0.887 -15.830 1.00 96.50 143 PRO A N 1
ATOM 1145 C CA . PRO A 1 143 ? 7.626 -0.638 -17.157 1.00 96.50 143 PRO A CA 1
ATOM 1146 C C . PRO A 1 143 ? 9.119 -0.992 -17.228 1.00 96.50 143 PRO A C 1
ATOM 1148 O O . PRO A 1 143 ? 9.886 -0.808 -16.278 1.00 96.50 143 PRO A O 1
ATOM 1151 N N . VAL A 1 144 ? 9.552 -1.483 -18.389 1.00 95.94 144 VAL A N 1
ATOM 1152 C CA . VAL A 1 144 ? 10.954 -1.810 -18.666 1.00 95.94 144 VAL A CA 1
ATOM 1153 C C . VAL A 1 144 ? 11.560 -0.752 -19.574 1.00 95.94 144 VAL A C 1
ATOM 1155 O O . VAL A 1 144 ? 11.102 -0.538 -20.700 1.00 95.94 144 VAL A O 1
ATOM 1158 N N . ILE A 1 145 ? 12.630 -0.127 -19.087 1.00 94.81 145 ILE A N 1
ATOM 1159 C CA . ILE A 1 145 ? 13.395 0.879 -19.820 1.00 94.81 145 ILE A CA 1
ATOM 1160 C C . ILE A 1 145 ? 13.925 0.278 -21.141 1.00 94.81 145 ILE A C 1
ATOM 1162 O O . ILE A 1 145 ? 14.372 -0.877 -21.154 1.00 94.81 145 ILE A O 1
ATOM 1166 N N . PRO A 1 146 ? 13.876 1.019 -22.267 1.00 93.81 146 PRO A N 1
ATOM 1167 C CA . PRO A 1 146 ? 14.394 0.555 -23.552 1.00 93.81 146 PRO A CA 1
ATOM 1168 C C . PRO A 1 146 ? 15.858 0.086 -23.486 1.00 93.81 146 PRO A C 1
ATOM 1170 O O . PRO A 1 146 ? 16.660 0.742 -22.823 1.00 93.81 146 PRO A O 1
ATOM 1173 N N . PRO A 1 147 ? 16.246 -0.985 -24.210 1.00 90.94 147 PRO A N 1
ATOM 1174 C CA . PRO A 1 147 ? 17.612 -1.523 -24.191 1.00 90.94 147 PRO A CA 1
ATOM 1175 C C . PRO A 1 147 ? 18.712 -0.500 -24.500 1.00 90.94 147 PRO A C 1
ATOM 1177 O O . PRO A 1 147 ? 19.785 -0.573 -23.916 1.00 90.94 147 PRO A O 1
ATOM 1180 N N . VAL A 1 148 ? 18.430 0.484 -25.361 1.00 90.75 148 VAL A N 1
ATOM 1181 C CA . VAL A 1 148 ? 19.378 1.554 -25.731 1.00 90.75 148 VAL A CA 1
ATOM 1182 C C . VAL A 1 148 ? 19.819 2.377 -24.515 1.00 90.75 148 VAL A C 1
ATOM 1184 O O . VAL A 1 148 ? 20.962 2.807 -24.445 1.00 90.75 148 VAL A O 1
ATOM 1187 N N . LEU A 1 149 ? 18.939 2.542 -23.522 1.00 90.75 149 LEU A N 1
ATOM 1188 C CA . LEU A 1 149 ? 19.233 3.246 -22.269 1.00 90.75 149 LEU A CA 1
ATOM 1189 C C . LEU A 1 149 ? 19.841 2.325 -21.195 1.00 90.75 149 LEU A C 1
ATOM 1191 O O . LEU A 1 149 ? 20.139 2.769 -20.090 1.00 90.75 149 LEU 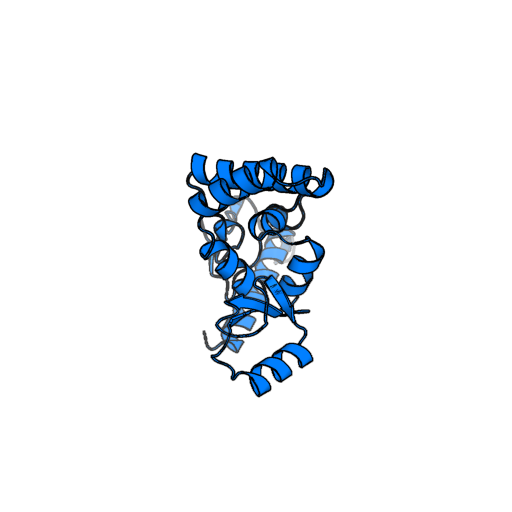A O 1
ATOM 1195 N N . ARG A 1 150 ? 20.011 1.033 -21.497 1.00 91.56 150 ARG A N 1
ATOM 1196 C CA . ARG A 1 150 ? 20.626 0.028 -20.615 1.00 91.56 150 ARG A CA 1
ATOM 1197 C C . ARG A 1 150 ? 21.522 -0.936 -21.412 1.00 91.56 150 ARG A C 1
ATOM 1199 O O . ARG A 1 150 ? 21.273 -2.147 -21.400 1.00 91.56 150 ARG A O 1
ATOM 1206 N N . PRO A 1 151 ? 22.542 -0.415 -22.117 1.00 87.88 151 PRO A N 1
ATOM 1207 C CA . PRO A 1 151 ? 23.338 -1.205 -23.045 1.00 87.88 151 PRO A CA 1
ATOM 1208 C C . PRO A 1 151 ? 24.114 -2.320 -22.334 1.00 87.88 151 PRO A C 1
ATOM 1210 O O . PRO A 1 151 ? 24.461 -2.220 -21.156 1.00 87.88 151 PRO A O 1
ATOM 1213 N N . LEU A 1 152 ? 24.387 -3.385 -23.085 1.00 88.00 152 LEU A N 1
ATOM 1214 C CA . LEU A 1 152 ? 25.365 -4.411 -22.740 1.00 88.00 152 LEU A CA 1
ATOM 1215 C C . LEU A 1 152 ? 26.599 -4.141 -23.590 1.00 88.00 152 LEU A C 1
ATOM 1217 O O . LEU A 1 152 ? 26.509 -4.172 -24.817 1.00 88.00 152 LEU A O 1
ATOM 1221 N N . VAL A 1 153 ? 27.722 -3.832 -22.950 1.00 85.06 153 VAL A N 1
ATOM 1222 C CA . VAL A 1 153 ? 28.949 -3.478 -23.671 1.00 85.06 153 VAL A CA 1
ATOM 1223 C C . VAL A 1 153 ? 29.812 -4.732 -23.788 1.00 85.06 153 VAL A C 1
ATOM 1225 O O . VAL A 1 153 ? 30.168 -5.300 -22.753 1.00 85.06 153 VAL A O 1
ATOM 1228 N N . PRO A 1 154 ? 30.123 -5.213 -25.004 1.00 87.62 154 PRO A N 1
ATOM 1229 C CA . PRO A 1 154 ? 31.035 -6.337 -25.169 1.00 87.62 154 PRO A CA 1
ATOM 1230 C C . PRO A 1 154 ? 32.439 -5.951 -24.692 1.00 87.62 154 PRO A C 1
ATOM 1232 O O . PRO A 1 154 ? 32.884 -4.820 -24.879 1.00 87.62 154 PRO A O 1
ATOM 1235 N N . LEU A 1 155 ? 33.125 -6.903 -24.071 1.00 87.38 155 LEU A N 1
ATOM 1236 C CA . LEU A 1 155 ? 34.512 -6.806 -23.630 1.00 87.38 155 LEU A CA 1
ATOM 1237 C C . LEU A 1 155 ? 35.349 -7.890 -24.319 1.00 87.38 155 LEU A C 1
ATOM 1239 O O . LEU A 1 155 ? 34.817 -8.907 -24.780 1.00 87.38 155 LEU A O 1
ATOM 1243 N N . ASP A 1 156 ? 36.668 -7.701 -24.329 1.00 88.44 156 ASP A N 1
ATOM 1244 C CA . ASP A 1 156 ? 37.602 -8.690 -24.864 1.00 88.44 156 ASP A CA 1
ATOM 1245 C C . ASP A 1 156 ? 37.449 -10.053 -24.170 1.00 88.44 156 ASP A C 1
ATOM 1247 O O . ASP A 1 156 ? 37.159 -10.161 -22.972 1.00 88.44 156 ASP A O 1
ATOM 1251 N N . GLY A 1 157 ? 37.631 -11.124 -24.946 1.00 85.81 157 GLY A N 1
ATOM 1252 C CA . GLY A 1 157 ? 37.515 -12.496 -24.449 1.00 85.81 157 GLY A CA 1
ATOM 1253 C C . GLY A 1 157 ? 36.076 -12.985 -24.234 1.00 85.81 157 GLY A C 1
ATOM 1254 O O . GLY A 1 157 ? 35.860 -13.883 -23.424 1.00 85.81 157 GLY A O 1
ATOM 1255 N N . GLY A 1 158 ? 35.087 -12.405 -24.928 1.00 84.50 158 GLY A N 1
ATOM 1256 C CA . GLY A 1 158 ? 33.694 -12.885 -24.929 1.00 84.50 158 GLY A CA 1
ATOM 1257 C C . GLY A 1 158 ? 32.887 -12.519 -23.679 1.00 84.50 158 GLY A C 1
ATOM 1258 O O . GLY A 1 158 ? 31.830 -13.099 -23.428 1.00 84.50 158 GLY A O 1
ATOM 1259 N N . ARG A 1 159 ? 33.384 -11.573 -22.877 1.00 83.88 159 ARG A N 1
ATOM 1260 C CA . ARG A 1 159 ? 32.691 -11.052 -21.693 1.00 83.88 159 ARG A CA 1
ATOM 1261 C C . ARG A 1 159 ? 31.791 -9.879 -22.075 1.00 83.88 159 ARG A C 1
ATOM 1263 O O . ARG A 1 159 ? 31.965 -9.259 -23.116 1.00 83.88 159 ARG A O 1
ATOM 1270 N N . PHE A 1 160 ? 30.846 -9.547 -21.202 1.00 83.75 160 PHE A N 1
ATOM 1271 C CA . PHE A 1 160 ? 29.993 -8.368 -21.348 1.00 83.75 160 PHE A CA 1
ATOM 1272 C C . PHE A 1 160 ? 29.987 -7.582 -20.040 1.00 83.75 160 PHE A C 1
ATOM 1274 O O . PHE A 1 160 ? 29.834 -8.168 -18.969 1.00 83.75 160 PHE A O 1
ATOM 1281 N N . ALA A 1 161 ? 30.123 -6.262 -20.126 1.00 80.94 161 ALA A N 1
ATOM 1282 C CA . ALA A 1 161 ? 29.811 -5.362 -19.028 1.00 80.94 161 ALA A CA 1
ATOM 1283 C C . ALA A 1 161 ? 28.297 -5.116 -18.992 1.00 80.94 161 ALA A C 1
ATOM 1285 O O . ALA A 1 161 ? 27.678 -4.745 -19.996 1.00 80.94 161 ALA A O 1
ATOM 1286 N N . THR A 1 162 ? 27.700 -5.335 -17.823 1.00 81.56 162 THR A N 1
ATOM 1287 C CA . THR A 1 162 ? 26.276 -5.126 -17.553 1.00 81.56 162 THR A CA 1
ATOM 1288 C C . THR A 1 162 ? 26.084 -3.868 -16.713 1.00 81.56 162 THR A C 1
ATOM 1290 O O . THR A 1 162 ? 26.853 -3.614 -15.793 1.00 81.56 162 THR A O 1
ATOM 1293 N N . SER A 1 163 ? 25.040 -3.087 -16.992 1.00 83.81 163 SER A N 1
ATOM 1294 C CA . SER A 1 163 ? 24.624 -1.999 -16.098 1.00 83.81 163 SER A CA 1
ATOM 1295 C C . SER A 1 163 ? 23.934 -2.533 -14.836 1.00 83.81 163 SER A C 1
ATOM 1297 O O . SER A 1 163 ? 23.220 -3.539 -14.898 1.00 83.81 163 SER A O 1
ATOM 1299 N N . ASP A 1 164 ? 24.042 -1.802 -13.720 1.00 89.25 164 ASP A N 1
ATOM 1300 C CA . ASP A 1 164 ? 23.341 -2.119 -12.459 1.00 89.25 164 ASP A CA 1
ATOM 1301 C C . ASP A 1 164 ? 21.823 -2.275 -12.655 1.00 89.25 164 ASP A C 1
ATOM 1303 O O . ASP A 1 164 ? 21.162 -3.097 -12.014 1.00 89.25 164 ASP A O 1
ATOM 1307 N N . LEU A 1 165 ? 21.257 -1.504 -13.590 1.00 92.50 165 LEU A N 1
ATOM 1308 C CA . LEU A 1 165 ? 19.842 -1.556 -13.942 1.00 92.50 165 LEU A CA 1
ATOM 1309 C C . LEU A 1 165 ? 19.445 -2.910 -14.548 1.00 92.50 165 LEU A C 1
ATOM 1311 O O . LEU A 1 165 ? 18.384 -3.443 -14.217 1.00 92.50 165 LEU A O 1
ATOM 1315 N N . ASN A 1 166 ? 20.287 -3.492 -15.408 1.00 93.31 166 ASN A N 1
ATOM 1316 C CA . ASN A 1 166 ? 20.035 -4.822 -15.965 1.00 93.31 166 ASN A CA 1
ATOM 1317 C C . ASN A 1 166 ? 20.055 -5.893 -14.860 1.00 93.31 166 ASN A C 1
ATOM 1319 O O . ASN A 1 166 ? 19.207 -6.790 -14.860 1.00 93.31 166 ASN A O 1
ATOM 1323 N N . ASP A 1 167 ? 20.942 -5.760 -13.871 1.00 92.56 167 ASP A N 1
ATOM 1324 C CA . ASP A 1 167 ? 20.989 -6.661 -12.717 1.00 92.56 167 ASP A CA 1
ATOM 1325 C C . ASP A 1 167 ? 19.773 -6.530 -11.798 1.00 92.56 167 ASP A C 1
ATOM 1327 O O . ASP A 1 167 ? 19.247 -7.533 -11.302 1.00 92.56 167 ASP A O 1
ATOM 1331 N N . LEU A 1 168 ? 19.282 -5.309 -11.582 1.00 95.19 1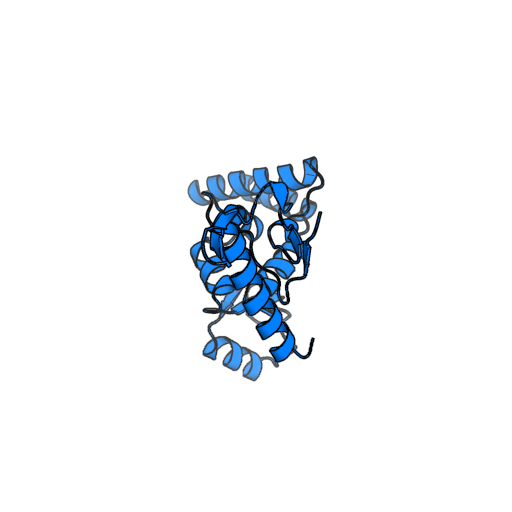68 LEU A N 1
ATOM 1332 C CA . LEU A 1 168 ? 18.033 -5.065 -10.863 1.00 95.19 168 LEU A CA 1
ATOM 1333 C C . LEU A 1 168 ? 16.835 -5.681 -11.595 1.00 95.19 168 LEU A C 1
ATOM 1335 O O . LEU A 1 168 ? 16.076 -6.424 -10.969 1.00 95.19 168 LEU A O 1
ATOM 1339 N N . TYR A 1 169 ? 16.704 -5.469 -12.910 1.00 95.62 169 TYR A N 1
ATOM 1340 C CA . TYR A 1 169 ? 15.637 -6.092 -13.701 1.00 95.62 169 TYR A CA 1
ATOM 1341 C C . TYR A 1 169 ? 15.691 -7.616 -13.629 1.00 95.62 169 TYR A C 1
ATOM 1343 O O . TYR A 1 169 ? 14.669 -8.247 -13.364 1.00 95.62 169 TYR A O 1
ATOM 1351 N N . ARG A 1 170 ? 16.875 -8.220 -13.785 1.00 95.75 170 ARG A N 1
ATOM 1352 C CA . ARG A 1 170 ? 17.052 -9.674 -13.666 1.00 95.75 170 ARG A CA 1
ATOM 1353 C C . ARG A 1 170 ? 16.596 -10.189 -12.299 1.00 95.75 170 ARG A C 1
ATOM 1355 O O . ARG A 1 170 ? 15.879 -11.185 -12.228 1.00 95.75 170 ARG A O 1
ATOM 1362 N N . ARG A 1 171 ? 16.966 -9.504 -11.209 1.00 96.75 171 ARG A N 1
ATOM 1363 C CA . ARG A 1 171 ? 16.536 -9.869 -9.846 1.00 96.75 171 ARG A CA 1
ATOM 1364 C C . ARG A 1 171 ? 15.020 -9.792 -9.680 1.00 96.75 171 ARG A C 1
ATOM 1366 O O . ARG A 1 171 ? 14.436 -10.718 -9.118 1.00 96.75 171 ARG A O 1
ATOM 1373 N N . VAL A 1 172 ? 14.392 -8.724 -10.173 1.00 96.56 172 VAL A N 1
ATOM 1374 C CA . VAL A 1 172 ? 12.932 -8.550 -10.122 1.00 96.56 172 VAL A CA 1
ATOM 1375 C C . VAL A 1 172 ? 12.232 -9.651 -10.915 1.00 96.56 172 VAL A C 1
ATOM 1377 O O . VAL A 1 172 ? 11.366 -10.323 -10.366 1.00 96.56 172 VAL A O 1
ATOM 1380 N N . ILE A 1 173 ? 12.648 -9.902 -12.160 1.00 97.06 173 ILE A N 1
ATOM 1381 C CA . ILE A 1 173 ? 12.055 -10.929 -13.030 1.00 97.06 173 ILE A CA 1
ATOM 1382 C C . ILE A 1 173 ? 12.160 -12.318 -12.389 1.00 97.06 173 ILE A C 1
ATOM 1384 O O . ILE A 1 173 ? 11.167 -13.039 -12.317 1.00 97.06 173 ILE A O 1
ATOM 1388 N N . ASN A 1 174 ? 13.334 -12.684 -11.868 1.00 97.50 174 ASN A N 1
ATOM 1389 C CA . ASN A 1 174 ? 13.542 -13.998 -11.260 1.00 97.50 174 ASN A CA 1
ATOM 1390 C C . ASN A 1 174 ? 12.681 -14.202 -10.007 1.00 97.50 174 ASN A C 1
ATOM 1392 O O . ASN A 1 174 ? 12.079 -15.262 -9.843 1.00 97.50 174 ASN A O 1
ATOM 1396 N N . ARG A 1 175 ? 12.591 -13.188 -9.137 1.00 97.19 175 ARG A N 1
ATOM 1397 C CA . ARG A 1 175 ? 11.722 -13.232 -7.950 1.00 97.19 175 ARG A CA 1
ATOM 1398 C C . ARG A 1 175 ? 10.249 -13.313 -8.340 1.00 97.19 175 ARG A C 1
ATOM 1400 O O . ARG A 1 175 ? 9.532 -14.143 -7.796 1.00 97.19 175 ARG A O 1
ATOM 1407 N N . ASN A 1 176 ? 9.832 -12.517 -9.321 1.00 97.25 176 ASN A N 1
ATOM 1408 C CA . ASN A 1 176 ? 8.466 -12.501 -9.826 1.00 97.25 176 ASN A CA 1
ATOM 1409 C C . ASN A 1 176 ? 8.054 -13.866 -10.393 1.00 97.25 176 ASN A C 1
ATOM 1411 O O . ASN A 1 176 ? 7.018 -14.403 -10.024 1.00 97.25 176 ASN A O 1
ATOM 1415 N N . ASN A 1 177 ? 8.900 -14.470 -11.230 1.00 96.88 177 ASN A N 1
ATOM 1416 C CA . ASN A 1 177 ? 8.641 -15.789 -11.809 1.00 96.88 177 ASN A CA 1
ATOM 1417 C C . ASN A 1 177 ? 8.632 -16.897 -10.751 1.00 96.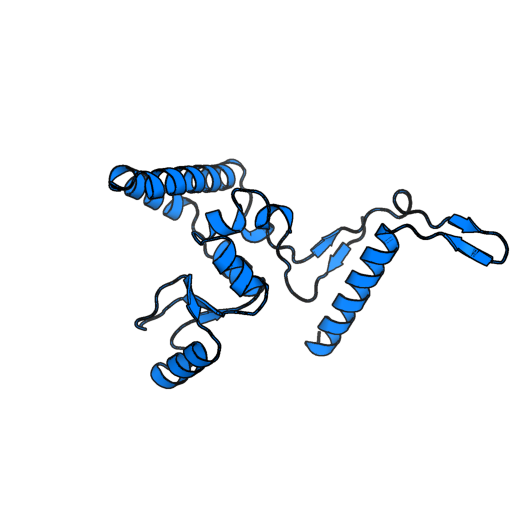88 177 ASN A C 1
ATOM 1419 O O . ASN A 1 177 ? 7.846 -17.834 -10.853 1.00 96.88 177 ASN A O 1
ATOM 1423 N N . ARG A 1 178 ? 9.494 -16.800 -9.729 1.00 96.81 178 ARG A N 1
ATOM 1424 C CA . ARG A 1 178 ? 9.462 -17.725 -8.590 1.00 96.81 178 ARG A CA 1
ATOM 1425 C C . ARG A 1 178 ? 8.140 -17.617 -7.832 1.00 96.81 178 ARG A C 1
ATOM 1427 O O . ARG A 1 178 ? 7.584 -18.649 -7.485 1.00 96.81 178 ARG A O 1
ATOM 1434 N N . LEU A 1 179 ? 7.647 -16.401 -7.604 1.00 95.12 179 LEU A N 1
ATOM 1435 C CA . LEU A 1 179 ? 6.389 -16.178 -6.895 1.00 95.12 179 LEU A CA 1
ATOM 1436 C C . LEU A 1 179 ? 5.178 -16.685 -7.692 1.00 95.12 179 LEU A C 1
ATOM 1438 O O . LEU A 1 179 ? 4.359 -17.397 -7.128 1.00 95.12 179 LEU A O 1
ATOM 1442 N N . LYS A 1 180 ? 5.117 -16.435 -9.009 1.00 93.69 180 LYS A N 1
ATOM 1443 C CA . LYS A 1 180 ? 4.063 -16.989 -9.887 1.00 93.69 180 LYS A CA 1
ATOM 1444 C C . LYS A 1 180 ? 3.956 -18.513 -9.791 1.00 93.69 180 LYS A C 1
ATOM 1446 O O . LYS A 1 180 ? 2.882 -19.047 -9.542 1.00 93.69 180 LYS A O 1
ATOM 1451 N N . LYS A 1 181 ? 5.104 -19.202 -9.843 1.00 92.69 181 LYS A N 1
ATOM 1452 C CA . LYS A 1 181 ? 5.167 -20.664 -9.682 1.00 92.69 181 LYS A CA 1
ATOM 1453 C C . LYS A 1 181 ? 4.620 -21.155 -8.340 1.00 92.69 181 LYS A C 1
ATOM 1455 O O . LYS A 1 181 ? 4.058 -22.241 -8.299 1.00 92.69 181 LYS A O 1
ATOM 1460 N N . ILE A 1 182 ? 4.819 -20.398 -7.260 1.00 91.56 182 ILE A N 1
ATOM 1461 C CA . ILE A 1 182 ? 4.303 -20.748 -5.927 1.00 91.56 182 ILE A CA 1
ATOM 1462 C C . ILE A 1 182 ? 2.785 -20.537 -5.876 1.00 91.56 182 ILE A C 1
ATOM 1464 O O . ILE A 1 182 ? 2.073 -21.393 -5.367 1.00 91.56 182 ILE A O 1
ATOM 1468 N N . ASN A 1 183 ? 2.292 -19.446 -6.465 1.00 80.62 183 ASN A N 1
ATOM 1469 C CA . ASN A 1 183 ? 0.873 -19.084 -6.476 1.00 80.62 183 ASN A CA 1
ATOM 1470 C C . ASN A 1 183 ? 0.041 -19.870 -7.513 1.00 80.62 183 ASN A C 1
ATOM 1472 O O . ASN A 1 183 ? -1.124 -19.547 -7.725 1.00 80.62 183 ASN A O 1
ATOM 1476 N N . GLY A 1 184 ? 0.627 -20.853 -8.208 1.00 70.25 184 GLY A N 1
ATOM 1477 C CA . GLY A 1 184 ? -0.062 -21.637 -9.240 1.00 70.25 184 GLY A CA 1
ATOM 1478 C C . GLY A 1 184 ? -0.499 -20.829 -10.470 1.00 70.25 184 GLY A C 1
ATOM 1479 O O . GLY A 1 184 ? -1.458 -21.218 -11.132 1.00 70.25 184 GLY A O 1
ATOM 1480 N N . SER A 1 185 ? 0.173 -19.705 -10.755 1.00 57.00 185 SER A N 1
ATOM 1481 C CA . SER A 1 185 ? -0.153 -18.754 -11.836 1.00 57.00 185 SER A CA 1
ATOM 1482 C C . SER A 1 185 ? 0.949 -18.595 -12.883 1.00 57.00 185 SER A C 1
ATOM 1484 O O . SER A 1 185 ? 2.130 -18.912 -12.604 1.00 57.00 185 SER A O 1
#

Sequence (185 aa):
MGHINLATPVAHIWFLKSLPSRIALAVDMKLKEVERVLYFENFIVIEPGLTGLKKNQLLNEEELAKYQDEFGEEAFSAGIGAEAVLEMLKSLDLELERKNLVSYIKETKSKVNEERAIKRLKLIESFIETGQKPEWMIMTVVPVIPPVLRPLVPLDGGRFATSDLNDLYRRVINRNNRLKKINGS